Protein 6S4C (pdb70)

Secondary structure (DSSP, 8-state):
--EEEEEEEE-SSTTGGGHHHHHHHHHHHHHTT-SBSTTSEEEEEEEESSSEEEEE-TTS---HHHHHHHHHT------S---HHHHHHHHIIIIISTTSTTPPTTS-EEEEEEE-S---S--HHHHHHHHHTT-EEEEEE-TTS-TTTTT----PPPEEEE-SSSSHHHHHHHHHHHHHHHHH-

Solvent-accessible surface area: 8622 Å² total; per-residue (Å²): 86,50,3,0,0,0,1,0,1,11,4,1,144,80,12,42,144,57,27,98,52,19,57,139,6,0,43,90,0,2,83,27,21,32,114,30,7,80,151,29,2,7,2,0,1,0,7,2,5,99,177,45,39,67,62,9,38,0,72,43,18,60,77,85,47,60,0,50,117,62,5,150,80,15,67,34,93,39,84,82,12,4,25,0,4,59,0,0,69,21,0,31,137,124,8,3,20,110,130,10,68,20,44,40,151,163,23,45,2,0,0,0,0,3,3,19,65,85,18,114,68,89,14,52,58,20,0,103,92,0,29,105,60,57,11,88,9,1,0,0,4,18,60,47,11,59,43,73,50,4,153,182,18,110,49,94,130,22,83,29,35,75,0,94,56,112,30,92,2,18,69,141,6,0,51,77,0,20,86,6,2,85,133,8,56

Organism: Mus musculus (NCBI:txid10090)

Nearest PDB structures (foldseek):
  6s4c-assembly1_A  TM=1.005E+00  e=4.327E-39  Mus musculus
  4cn9-assembly2_B  TM=8.558E-01  e=8.305E-10  Mytilus galloprovincialis
  4cn8-assembly1_A  TM=8.524E-01  e=8.815E-10  Mytilus galloprovincialis
  4cnb-assembly1_A  TM=8.348E-01  e=9.930E-10  Mytilus galloprovincialis
  4cnb-assembly2_B  TM=7.842E-01  e=4.064E-10  Mytilus galloprovincialis

B-factor: mean 28.96, std 12.4, range [7.83, 94.43]

GO terms:
  GO:0005604 basement membrane (C, IDA)
  GO:0005576 extracellular region (C, TAS)
  GO:0042802 identical protein binding (F, IPI)
  GO:0031012 extracellular matrix (C, HDA)
  GO:0005590 collagen type VII trimer (C, TAS)

Foldseek 3Di:
DEEEEEEEEEAALVCPVCLVLVLVLVLLLVVLQPQFDLPGYFYWYWYDFQHIGTQGARVNDSPPVVVSVSSVPPDRHHDHGDAVQVNLQCCDVAHADPPHPSHDPPHAYEYEYEAQAEHDDDNLVSVLVSVVSPHAYEYEYEHHYDQCPQQPNPNDGHHYFYQPDSPVSNVVRSVVVSVVSNVRD

Sequence (185 aa):
GPVDVVFLLHATRDNAHNAEAVRRVLERLVSALGPLGPQAAQVGLLTYSHRPSPLFPLNSSSHDLGIILRKKIRDIPYVDPSGNNLGTAVTTAHRRYLLASNAPGRRQQVPGVMVLLVDEPLRGDILSPIREEAQTSGLKVMALSLVGADPEQLRRLATDPIQNFFAVDNGPGLDRAVSDLAVALCQAA

InterPro domains:
  IPR002035 von Willebrand factor, type A [PF00092] (39-207)
  IPR002035 von Willebrand factor, type A [PF00092] (1055-1220)
  IPR002035 von Willebrand factor, type A [PS50234] (39-212)
  IPR002035 von Willebrand factor, type A [PS50234] (1055-1230)
  IPR002035 von Willebrand factor, type A [SM00327] (37-217)
  IPR002223 Pancreatic trypsin inhibitor Kunitz domain [PF00014] (2879-2931)
  IPR002223 Pancreatic trypsin inhibitor Kunitz domain [PR00759] (2876-2890)
  IPR002223 Pancreatic trypsin inhibitor Kunitz domain [PR00759] (2906-2916)
  IPR002223 Pancreatic trypsin inhibitor Kunitz domain [PR00759] (2916-2931)
  IPR002223 Pancreatic trypsin inhibitor Kunitz domain [PS50279] (2879-2931)
  IPR003961 Fibronectin type III [PF00041] (235-317)
  IPR003961 Fibronectin type III [PF00041] (334-406)
  IPR003961 Fibronectin type III [PF00041] (427-488)
  IPR003961 Fibronectin type III [PF00041] (510-588)
  IPR003961 Fibronectin type III [PF00041] (689-767)
  IPR003961 Fibronectin type III [PF00041] (873-950)
  IPR003961 Fibronectin type III [PF00041] (961-1035)
  IPR003961 Fibronectin type III [PS50853] (235-330)
  IPR003961 Fibronectin type III [PS50853] (331-417)
  IPR003961 Fibronectin type III [PS50853] (418-508)

Structure (mmCIF, N/CA/C/O backbone):
data_6S4C
#
_entry.id   6S4C
#
_cell.length_a   123.034
_cell.length_b   123.034
_cell.length_c   63.749
_cell.angle_alpha   90.00
_cell.angle_beta   90.00
_cell.angle_gamma   120.00
#
_symmetry.space_group_name_H-M   'H 3 2'
#
loop_
_entity.id
_entity.type
_entity.pdbx_description
1 polymer 'Collagen alpha-1(VII) chain'
2 non-polymer 'MAGNESIUM ION'
3 non-polymer '{[-(BIS-CARBOXYMETHYL-AMINO)-ETHYL]-CARBOXYMETHYL-AMINO}-ACETIC ACID'
4 non-polymer 'PHOSPHATE ION'
5 water water
#
loop_
_atom_site.group_PDB
_atom_site.id
_atom_site.type_symbol
_atom_site.label_atom_id
_atom_site.label_alt_id
_atom_site.label_comp_id
_atom_site.label_asym_id
_atom_site.label_entity_id
_atom_site.label_seq_id
_atom_site.pdbx_PDB_ins_code
_atom_site.Cartn_x
_atom_site.Cartn_y
_atom_site.Cartn_z
_atom_site.occupancy
_atom_site.B_iso_or_equiv
_atom_site.auth_seq_id
_atom_site.auth_comp_id
_atom_site.auth_asym_id
_atom_site.auth_atom_id
_atom_site.pdbx_PDB_model_num
ATOM 1 N N . GLY A 1 10 ? -21.461 23.903 27.148 1.00 34.40 1052 GLY A N 1
ATOM 2 C CA . GLY A 1 10 ? -22.295 23.101 26.273 1.00 33.16 1052 GLY A CA 1
ATOM 3 C C . GLY A 1 10 ? -21.497 22.040 25.539 1.00 29.58 1052 GLY A C 1
ATOM 4 O O . GLY A 1 10 ? -20.270 22.010 25.633 1.00 29.59 1052 GLY A O 1
ATOM 7 N N . PRO A 1 11 ? -22.190 21.158 24.803 1.00 27.01 1053 PRO A N 1
ATOM 8 C CA . PRO A 1 11 ? -21.525 20.089 24.048 1.00 25.49 1053 PRO A CA 1
ATOM 9 C C . PRO A 1 11 ? -20.603 20.623 22.957 1.00 23.20 1053 PRO A C 1
ATOM 10 O O . PRO A 1 11 ? -20.846 21.706 22.428 1.00 23.78 1053 PRO A O 1
ATOM 21 N N . VAL A 1 12 ? -19.559 19.869 22.628 1.00 21.48 1054 VAL A N 1
ATOM 22 C CA . VAL A 1 12 ? -18.657 20.247 21.548 1.00 21.14 1054 VAL A CA 1
ATOM 23 C C . VAL A 1 12 ? -17.933 19.021 20.995 1.00 20.50 1054 VAL A C 1
ATOM 24 O O . VAL A 1 12 ? -17.535 18.128 21.748 1.00 19.02 1054 VAL A O 1
ATOM 37 N N . ASP A 1 13 ? -17.793 18.982 19.672 1.00 19.16 1055 ASP A N 1
ATOM 38 C CA . ASP A 1 13 ? -17.030 17.944 18.985 1.00 16.58 1055 ASP A CA 1
ATOM 39 C C . ASP A 1 13 ? -15.697 18.518 18.527 1.00 16.59 1055 ASP A C 1
ATOM 40 O O . ASP A 1 13 ? -15.655 19.376 17.645 1.00 17.53 1055 ASP A O 1
ATOM 49 N N . VAL A 1 14 ? -14.611 18.046 19.129 1.00 15.15 1056 VAL A N 1
ATOM 50 C CA . VAL A 1 14 ? -13.280 18.560 18.829 1.00 15.08 1056 VAL A CA 1
ATOM 51 C C . VAL A 1 14 ? -12.411 17.465 18.226 1.00 15.09 1056 VAL A C 1
ATOM 52 O O . VAL A 1 14 ? -12.367 16.346 18.735 1.00 14.28 1056 VAL A O 1
ATOM 65 N N . VAL A 1 15 ? -11.733 17.795 17.131 1.00 15.28 1057 VAL A N 1
ATOM 66 C CA . VAL A 1 15 ? -10.757 16.896 16.528 1.00 13.44 1057 VAL A CA 1
ATOM 67 C C . VAL A 1 15 ? -9.417 17.609 16.419 1.00 13.13 1057 VAL A C 1
ATOM 68 O O . VAL A 1 15 ? -9.322 18.693 15.836 1.00 12.88 1057 VAL A O 1
ATOM 81 N N . PHE A 1 16 ? -8.389 16.994 16.996 1.00 13.22 1058 PHE A N 1
ATOM 82 C CA . PHE A 1 16 ? -7.036 17.534 16.969 1.00 13.96 1058 PHE A CA 1
ATOM 83 C C . PHE A 1 16 ? -6.247 16.958 15.800 1.00 13.10 1058 PHE A C 1
ATOM 84 O O . PHE A 1 16 ? -6.317 15.756 15.528 1.00 13.45 1058 PHE A O 1
ATOM 101 N N . LEU A 1 17 ? -5.505 17.823 15.113 1.00 13.44 1059 LEU A N 1
ATOM 102 C CA . LEU A 1 17 ? -4.617 17.409 14.030 1.00 14.55 1059 LEU A CA 1
ATOM 103 C C . LEU A 1 17 ? -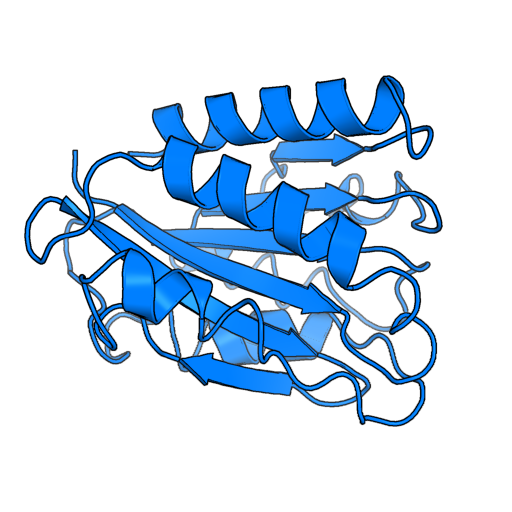3.163 17.647 14.427 1.00 16.08 1059 LEU A C 1
ATOM 104 O O . LEU A 1 17 ? -2.771 18.780 14.704 1.00 17.01 1059 LEU A O 1
ATOM 120 N N . LEU A 1 18 ? -2.376 16.573 14.457 1.00 17.74 1060 LEU A N 1
ATOM 121 C CA . LEU A 1 18 ? -0.982 16.622 14.906 1.00 20.75 1060 LEU A CA 1
ATOM 122 C C . LEU A 1 18 ? 0.011 16.174 13.838 1.00 18.82 1060 LEU A C 1
ATOM 123 O O . LEU A 1 18 ? -0.229 15.208 13.122 1.00 19.04 1060 LEU A O 1
ATOM 139 N N . HIS A 1 19 ? 1.132 16.878 13.748 1.00 18.40 1061 HIS A N 1
ATOM 140 C CA . HIS A 1 19 ? 2.251 16.436 12.920 1.00 18.81 1061 HIS A CA 1
ATOM 141 C C . HIS A 1 19 ? 2.988 15.324 13.659 1.00 18.39 1061 HIS A C 1
ATOM 142 O O . HIS A 1 19 ? 3.474 15.539 14.768 1.00 19.83 1061 HIS A O 1
ATOM 157 N N . ALA A 1 20 ? 3.067 14.142 13.052 1.00 16.99 1062 ALA A N 1
ATOM 158 C CA . ALA A 1 20 ? 3.677 12.985 13.709 1.00 17.90 1062 ALA A CA 1
ATOM 159 C C . ALA A 1 20 ? 4.543 12.166 12.757 1.00 17.15 1062 ALA A C 1
ATOM 160 O O . ALA A 1 20 ? 4.032 11.422 11.921 1.00 17.14 1062 ALA A O 1
ATOM 167 N N . THR A 1 21 ? 5.857 12.305 12.900 1.00 16.85 1063 THR A N 1
ATOM 168 C CA . THR A 1 21 ? 6.810 11.519 12.126 1.00 18.86 1063 THR A CA 1
ATOM 169 C C . THR A 1 21 ? 7.977 11.111 13.013 1.00 18.89 1063 THR A C 1
ATOM 170 O O . THR A 1 21 ? 8.026 11.462 14.190 1.00 18.62 1063 THR A O 1
ATOM 181 N N . ARG A 1 22 ? 8.917 10.366 12.445 1.00 18.76 1064 ARG A N 1
ATOM 182 C CA . ARG A 1 22 ? 10.129 10.002 13.165 1.00 20.02 1064 ARG A CA 1
ATOM 183 C C . ARG A 1 22 ? 10.984 11.243 13.423 1.00 20.36 1064 ARG A C 1
ATOM 184 O O . ARG A 1 22 ? 11.730 11.299 14.397 1.00 20.68 1064 ARG A O 1
ATOM 205 N N . ASP A 1 23 ? 10.856 12.242 12.557 1.00 20.77 1065 ASP A N 1
ATOM 206 C CA . ASP A 1 23 ? 11.637 13.472 12.679 1.00 22.91 1065 ASP A CA 1
ATOM 207 C C . ASP A 1 23 ? 11.301 14.280 13.934 1.00 20.01 1065 ASP A C 1
ATOM 208 O O . ASP A 1 23 ? 12.188 14.894 14.525 1.00 21.71 1065 ASP A O 1
ATOM 217 N N . ASN A 1 24 ? 10.031 14.291 14.333 1.00 17.39 1066 ASN A N 1
ATOM 218 C CA . ASN A 1 24 ? 9.606 15.084 15.488 1.00 17.70 1066 ASN A CA 1
ATOM 219 C C . ASN A 1 24 ? 9.184 14.207 16.665 1.00 16.86 1066 ASN A C 1
ATOM 220 O O . ASN A 1 24 ? 8.498 14.664 17.579 1.00 17.50 1066 ASN A O 1
ATOM 231 N N . ALA A 1 25 ? 9.615 12.951 16.641 1.00 16.69 1067 ALA A N 1
ATOM 232 C CA . ALA A 1 25 ? 9.329 12.012 17.721 1.00 15.39 1067 ALA A CA 1
ATOM 233 C C . ALA A 1 25 ? 9.917 12.497 19.044 1.00 17.44 1067 ALA A C 1
ATOM 234 O O . ALA A 1 25 ? 9.396 12.184 20.112 1.00 16.87 1067 ALA A O 1
ATOM 241 N N . HIS A 1 26 ? 11.000 13.263 18.966 1.00 19.41 1068 HIS A N 1
ATOM 242 C CA . HIS A 1 26 ? 11.675 13.756 20.162 1.00 23.59 1068 HIS A CA 1
ATOM 243 C C . HIS A 1 26 ? 10.826 14.774 20.928 1.00 25.29 1068 HIS A C 1
ATOM 244 O O . HIS A 1 26 ? 11.114 15.079 22.085 1.00 27.07 1068 HIS A O 1
ATOM 258 N N . ASN A 1 27 ? 9.784 15.290 20.282 1.00 25.40 1069 ASN A N 1
ATOM 259 C CA . ASN A 1 27 ? 8.894 16.270 20.904 1.00 26.55 1069 ASN A CA 1
ATOM 260 C C . ASN A 1 27 ? 7.541 15.681 21.304 1.00 21.23 1069 ASN A C 1
ATOM 261 O O . ASN A 1 27 ? 6.645 16.410 21.723 1.00 19.30 1069 ASN A O 1
ATOM 272 N N . ALA A 1 28 ? 7.400 14.364 21.184 1.00 19.17 1070 ALA A N 1
ATOM 273 C CA . ALA A 1 28 ? 6.128 13.696 21.451 1.00 17.68 1070 ALA A CA 1
ATOM 274 C C . ALA A 1 28 ? 5.643 13.904 22.887 1.00 18.21 1070 ALA A C 1
ATOM 275 O O . ALA A 1 28 ? 4.448 14.085 23.121 1.00 16.12 1070 ALA A O 1
ATOM 282 N N . GLU A 1 29 ? 6.566 13.875 23.843 1.00 18.72 1071 GLU A N 1
ATOM 283 C CA . GLU A 1 29 ? 6.199 13.994 25.253 1.00 20.40 1071 GLU A CA 1
ATOM 284 C C . GLU A 1 29 ? 5.723 15.402 25.577 1.00 20.06 1071 GLU A C 1
ATOM 285 O O . GLU A 1 29 ? 4.751 15.582 26.309 1.00 19.95 1071 GLU A O 1
ATOM 297 N N . ALA A 1 30 ? 6.415 16.398 25.035 1.00 19.53 1072 ALA A N 1
ATOM 298 C CA . ALA A 1 30 ? 6.014 17.785 25.224 1.00 18.68 1072 ALA A CA 1
ATOM 299 C C . ALA A 1 30 ? 4.635 18.011 24.618 1.00 19.11 1072 ALA A C 1
ATOM 300 O O . ALA A 1 30 ? 3.786 18.670 25.217 1.00 21.06 1072 ALA A O 1
ATOM 307 N N . VAL A 1 31 ? 4.411 17.446 23.436 1.00 18.26 1073 VAL A N 1
ATOM 308 C CA . VAL A 1 31 ? 3.128 17.582 22.755 1.00 17.86 1073 VAL A CA 1
ATOM 309 C C . VAL A 1 31 ? 2.025 16.844 23.516 1.00 16.61 1073 VAL A C 1
ATOM 310 O O . VAL A 1 31 ? 0.875 17.282 23.528 1.00 15.86 1073 VAL A O 1
ATOM 323 N N . ARG A 1 32 ? 2.369 15.726 24.148 1.00 14.64 1074 ARG A N 1
ATOM 324 C CA . ARG A 1 32 ? 1.388 14.979 24.926 1.00 14.19 1074 ARG A CA 1
ATOM 325 C C . ARG A 1 32 ? 0.871 15.838 26.076 1.00 13.24 1074 ARG A C 1
ATOM 326 O O . ARG A 1 32 ? -0.331 15.891 26.325 1.00 12.62 1074 ARG A O 1
ATOM 347 N N . ARG A 1 33 ? 1.782 16.518 26.766 1.00 11.86 1075 ARG A N 1
ATOM 348 C CA . ARG A 1 33 ? 1.404 17.373 27.884 1.00 14.41 1075 ARG A CA 1
ATOM 349 C C . ARG A 1 33 ? 0.552 18.545 27.400 1.00 14.88 1075 ARG A C 1
ATOM 350 O O . ARG A 1 33 ? -0.349 18.996 28.107 1.00 13.98 1075 ARG A O 1
ATOM 371 N N . VAL A 1 34 ? 0.836 19.032 26.196 1.00 16.48 1076 VAL A N 1
ATOM 372 C CA . VAL A 1 34 ? 0.025 20.086 25.596 1.00 16.91 1076 VAL A CA 1
ATOM 373 C C . VAL A 1 34 ? -1.401 19.586 25.384 1.00 17.56 1076 VAL A C 1
ATOM 374 O O . VAL A 1 34 ? -2.358 20.236 25.801 1.00 17.86 1076 VAL A O 1
ATOM 387 N N . LEU A 1 35 ? -1.539 18.431 24.739 1.00 17.19 1077 LEU A N 1
ATOM 388 C CA . LEU A 1 35 ? -2.857 17.881 24.442 1.00 18.09 1077 LEU A CA 1
ATOM 389 C C . LEU A 1 35 ? -3.670 17.619 25.705 1.00 16.41 1077 LEU A C 1
ATOM 390 O O . LEU A 1 35 ? -4.880 17.824 25.714 1.00 15.31 1077 LEU A O 1
ATOM 406 N N . GLU A 1 36 ? -3.009 17.164 26.765 1.00 17.23 1078 GLU A N 1
ATOM 407 C CA . GLU A 1 36 ? -3.697 16.892 28.024 1.00 16.84 1078 GLU A CA 1
ATOM 408 C C . GLU A 1 36 ? -4.393 18.145 28.549 1.00 17.02 1078 GLU A C 1
ATOM 409 O O . GLU A 1 36 ? -5.537 18.093 29.006 1.00 17.27 1078 GLU A O 1
ATOM 421 N N . ARG A 1 37 ? -3.695 19.271 28.476 1.00 16.67 1079 ARG A N 1
ATOM 422 C CA . ARG A 1 37 ? -4.256 20.544 28.902 1.00 15.69 1079 ARG A CA 1
ATOM 423 C C . ARG A 1 37 ? -5.430 20.944 28.011 1.00 13.82 1079 ARG A C 1
ATOM 424 O O . ARG A 1 37 ? -6.443 21.445 28.498 1.00 13.16 1079 ARG A O 1
ATOM 445 N N . LEU A 1 38 ? -5.298 20.710 26.709 1.00 14.75 1080 LEU A N 1
ATOM 446 C CA . LEU A 1 38 ? -6.346 21.081 25.763 1.00 15.08 1080 LEU A CA 1
ATOM 447 C C . LEU A 1 38 ? -7.581 20.200 25.927 1.00 16.82 1080 LEU A C 1
ATOM 448 O O . LEU A 1 38 ? -8.706 20.667 25.759 1.00 18.09 1080 LEU A O 1
ATOM 464 N N . VAL A 1 39 ? -7.374 18.929 26.258 1.00 16.03 1081 VAL A N 1
ATOM 465 C CA . VAL A 1 39 ? -8.489 18.020 26.504 1.00 16.45 1081 VAL A CA 1
ATOM 466 C C . VAL A 1 39 ? -9.195 18.393 27.806 1.00 17.23 1081 VAL A C 1
ATOM 467 O O . VAL A 1 39 ? -10.424 18.376 27.879 1.00 19.09 1081 VAL A O 1
ATOM 480 N N . SER A 1 40 ? -8.415 18.729 28.829 1.00 17.06 1082 SER A N 1
ATOM 481 C CA . SER A 1 40 ? -8.971 19.221 30.087 1.00 18.48 1082 SER A CA 1
ATOM 482 C C . SER A 1 40 ? -9.836 20.458 29.865 1.00 18.89 1082 SER A C 1
ATOM 483 O O . SER A 1 40 ? -10.884 20.612 30.487 1.00 17.57 1082 SER A O 1
ATOM 491 N N . ALA A 1 41 ? -9.390 21.331 28.967 1.00 19.79 1083 ALA A N 1
ATOM 492 C CA . ALA A 1 41 ? -10.075 22.595 28.713 1.00 20.58 1083 ALA A CA 1
ATOM 493 C C . ALA A 1 41 ? -11.499 22.394 28.192 1.00 20.27 1083 ALA A C 1
ATOM 494 O O . ALA A 1 41 ? -12.320 23.309 28.253 1.00 20.42 1083 ALA A O 1
ATOM 501 N N . LEU A 1 42 ? -11.789 21.198 27.689 1.00 19.88 1084 LEU A N 1
ATOM 502 C CA . LEU A 1 42 ? -13.096 20.909 27.105 1.00 19.34 1084 LEU A CA 1
ATOM 503 C C . LEU A 1 42 ? -14.131 20.517 28.155 1.00 19.01 1084 LEU A C 1
ATOM 504 O O . LEU A 1 42 ? -15.327 20.472 27.869 1.00 18.40 1084 LEU A O 1
ATOM 520 N N . GLY A 1 43 ? -13.674 20.234 29.369 1.00 18.48 1085 GLY A N 1
ATOM 521 C CA . GLY A 1 43 ? -14.568 19.802 30.426 1.00 19.89 1085 GLY A CA 1
ATOM 522 C C . GLY A 1 43 ? -14.931 18.338 30.271 1.00 21.08 1085 GLY A C 1
ATOM 523 O O . GLY A 1 43 ? -14.334 17.637 29.454 1.00 22.03 1085 GLY A O 1
ATOM 527 N N . PRO A 1 44 ? -15.916 17.867 31.052 1.00 20.90 1086 PRO A N 1
ATOM 528 C CA . PRO A 1 44 ? -16.307 16.450 31.075 1.00 20.55 1086 PRO A CA 1
ATOM 529 C C . PRO A 1 44 ? -16.579 15.865 29.690 1.00 19.44 1086 PRO A C 1
ATOM 530 O O . PRO A 1 44 ? -17.271 16.491 28.887 1.00 16.11 1086 PRO A O 1
ATOM 541 N N . LEU A 1 45 ? -16.026 14.686 29.419 1.00 18.67 1087 LEU A N 1
ATOM 542 C CA . LEU A 1 45 ? -16.324 13.960 28.190 1.00 18.69 1087 LEU A CA 1
ATOM 543 C C . LEU A 1 45 ? -17.617 13.167 28.349 1.00 19.63 1087 LEU A C 1
ATOM 544 O O . LEU A 1 45 ? -17.879 12.601 29.410 1.00 18.86 1087 LEU A O 1
ATOM 560 N N . GLY A 1 46 ? -18.420 13.121 27.292 1.00 21.41 1088 GLY A N 1
ATOM 561 C CA . GLY A 1 46 ? -19.669 12.383 27.327 1.00 23.51 1088 GLY A CA 1
ATOM 562 C C . GLY A 1 46 ? -20.510 12.609 26.087 1.00 24.64 1088 GLY A C 1
ATOM 563 O O . GLY A 1 46 ? -20.269 13.553 25.333 1.00 23.95 1088 GLY A O 1
ATOM 567 N N . PRO A 1 47 ? -21.515 11.747 25.873 1.00 25.69 1089 PRO A N 1
ATOM 568 C CA . PRO A 1 47 ? -22.370 11.825 24.684 1.00 27.31 1089 PRO A CA 1
ATOM 569 C C . PRO A 1 47 ? -23.227 13.085 24.666 1.00 28.22 1089 PRO A C 1
ATOM 570 O O . PRO A 1 47 ? -23.739 13.462 23.609 1.00 27.26 1089 PRO A O 1
ATOM 581 N N . GLN A 1 48 ? -23.378 13.718 25.826 1.00 28.62 1090 GLN A N 1
ATOM 582 C CA . GLN A 1 48 ? -24.108 14.974 25.934 1.00 30.81 1090 GLN A CA 1
ATOM 583 C C . GLN A 1 48 ? -23.178 16.102 26.368 1.00 29.38 1090 GLN A C 1
ATOM 584 O O . GLN A 1 48 ? -23.634 17.187 26.732 1.00 29.27 1090 GLN A O 1
ATOM 598 N N . ALA A 1 49 ? -21.876 15.837 26.326 1.00 27.26 1091 ALA A N 1
ATOM 599 C CA . ALA A 1 49 ? -20.876 16.810 26.745 1.00 24.06 1091 ALA A CA 1
ATOM 600 C C . ALA A 1 49 ? -19.801 16.951 25.666 1.00 21.55 1091 ALA A C 1
ATOM 601 O O . ALA A 1 49 ? -20.126 17.097 24.489 1.00 20.92 1091 ALA A O 1
ATOM 608 N N . ALA A 1 50 ? -18.529 16.907 26.055 1.00 19.31 1092 ALA A N 1
ATOM 609 C CA . ALA A 1 50 ? -17.439 17.064 25.097 1.00 17.10 1092 ALA A CA 1
ATOM 610 C C . ALA A 1 50 ? -17.058 15.727 24.468 1.00 17.49 1092 ALA A C 1
ATOM 611 O O . ALA A 1 50 ? -17.149 14.679 25.108 1.00 16.58 1092 ALA A O 1
ATOM 618 N N . GLN A 1 51 ? -16.644 15.776 23.206 1.00 15.97 1093 GLN A N 1
ATOM 619 C CA . GLN A 1 51 ? -16.117 14.607 22.513 1.00 17.45 1093 GLN A CA 1
ATOM 620 C C . GLN A 1 51 ? -14.799 14.969 21.839 1.00 18.90 1093 GLN A C 1
ATOM 621 O O . GLN A 1 51 ? -14.618 16.099 21.380 1.00 16.94 1093 GLN A O 1
ATOM 635 N N . VAL A 1 52 ? -13.885 14.004 21.786 1.00 19.52 1094 VAL A N 1
ATOM 636 C CA . VAL A 1 52 ? -12.562 14.228 21.219 1.00 19.27 1094 VAL A CA 1
ATOM 637 C C . VAL A 1 52 ? -12.234 13.179 20.167 1.00 18.52 1094 VAL A C 1
ATOM 638 O O . VAL A 1 52 ? -12.444 11.981 20.370 1.00 16.99 1094 VAL A O 1
ATOM 651 N N . GLY A 1 53 ? -11.726 13.661 19.037 1.00 19.24 1095 GLY A N 1
ATOM 652 C CA . GLY A 1 53 ? -11.192 12.817 17.988 1.00 19.11 1095 GLY A CA 1
ATOM 653 C C . GLY A 1 53 ? -9.768 13.245 17.691 1.00 19.65 1095 GLY A C 1
ATOM 654 O O . GLY A 1 53 ? -9.333 14.315 18.128 1.00 18.55 1095 GLY A O 1
ATOM 658 N N . LEU A 1 54 ? -9.039 12.418 16.950 1.00 19.20 1096 LEU A N 1
ATOM 659 C CA . LEU A 1 54 ? -7.627 12.678 16.692 1.00 20.25 1096 LEU A CA 1
ATOM 660 C C . LEU A 1 54 ? -7.164 12.121 15.351 1.00 20.02 1096 LEU A C 1
ATOM 661 O O . LEU A 1 54 ? -7.488 10.992 14.981 1.00 19.08 1096 LEU A O 1
ATOM 677 N N . LEU A 1 55 ? -6.388 12.936 14.645 1.00 18.38 1097 LEU A N 1
ATOM 678 C CA . LEU A 1 55 ? -5.747 12.544 13.401 1.00 17.31 1097 LEU A CA 1
ATOM 679 C C . LEU A 1 55 ? -4.323 13.071 13.414 1.00 17.01 1097 LEU A C 1
ATOM 680 O O . LEU A 1 55 ? -4.077 14.186 13.872 1.00 15.56 1097 LEU A O 1
ATOM 696 N N . THR A 1 56 ? -3.385 12.267 12.928 1.00 16.66 1098 THR A N 1
ATOM 697 C CA . THR A 1 56 ? -2.013 12.726 12.766 1.00 17.73 1098 THR A CA 1
ATOM 698 C C . THR A 1 56 ? -1.657 12.737 11.288 1.00 17.36 1098 THR A C 1
ATOM 699 O O . THR A 1 56 ? -2.336 12.106 10.475 1.00 16.55 1098 THR A O 1
ATOM 710 N N . TYR A 1 57 ? -0.594 13.452 10.939 1.00 15.58 1099 TYR A N 1
ATOM 711 C CA . TYR A 1 57 ? -0.194 13.553 9.543 1.00 16.91 1099 TYR A CA 1
ATOM 712 C C . TYR A 1 57 ? 1.312 13.574 9.365 1.00 16.48 1099 TYR A C 1
ATOM 713 O O . TYR A 1 57 ? 2.047 14.158 10.161 1.00 15.52 1099 TYR A O 1
ATOM 731 N N . SER A 1 58 ? 1.748 12.888 8.315 1.00 18.45 1100 SER A N 1
ATOM 732 C CA . SER A 1 58 ? 3.109 12.969 7.810 1.00 20.27 1100 SER A CA 1
ATOM 733 C C . SER A 1 58 ? 3.017 13.557 6.402 1.00 23.66 1100 SER A C 1
ATOM 734 O O . SER A 1 58 ? 2.544 14.683 6.235 1.00 24.89 1100 SER A O 1
ATOM 742 N N . HIS A 1 59 ? 3.450 12.807 5.392 1.00 24.09 1101 HIS A N 1
ATOM 743 C CA . HIS A 1 59 ? 3.068 13.130 4.024 1.00 26.35 1101 HIS A CA 1
ATOM 744 C C . HIS A 1 59 ? 1.623 12.689 3.820 1.00 25.80 1101 HIS A C 1
ATOM 745 O O . HIS A 1 59 ? 0.902 13.252 2.997 1.00 26.15 1101 HIS A O 1
ATOM 759 N N . ARG A 1 60 ? 1.218 11.675 4.583 1.00 24.79 1102 ARG A N 1
ATOM 760 C CA . ARG A 1 60 ? -0.126 11.114 4.509 1.00 27.75 1102 ARG A CA 1
ATOM 761 C C . ARG A 1 60 ? -0.878 11.304 5.827 1.00 23.94 1102 ARG A C 1
ATOM 762 O O . ARG A 1 6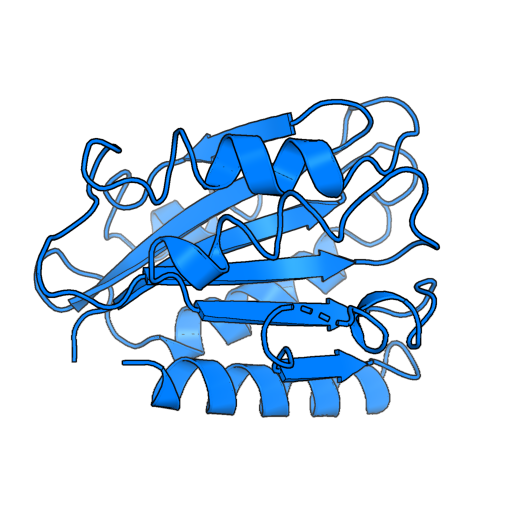0 ? -0.256 11.427 6.883 1.00 21.26 1102 ARG A O 1
ATOM 783 N N . PRO A 1 61 ? -2.221 11.331 5.768 1.00 23.21 1103 PRO A N 1
ATOM 784 C CA . PRO A 1 61 ? -3.052 11.476 6.968 1.00 23.02 1103 PRO A CA 1
ATOM 785 C C . PRO A 1 61 ? -3.339 10.144 7.658 1.00 23.50 1103 PRO A C 1
ATOM 786 O O . PRO A 1 61 ? -3.536 9.135 6.979 1.00 24.36 1103 PRO A O 1
ATOM 797 N N . SER A 1 62 ? -3.363 10.151 8.989 1.00 21.29 1104 SER A N 1
ATOM 798 C CA . SER A 1 62 ? -3.665 8.955 9.770 1.00 21.91 1104 SER A CA 1
ATOM 799 C C . SER A 1 62 ? -4.720 9.239 10.837 1.00 21.16 1104 SER A C 1
ATOM 800 O O . SER A 1 62 ? -4.386 9.678 11.936 1.00 20.08 1104 SER A O 1
ATOM 808 N N . PRO A 1 63 ? -6.000 8.997 10.515 1.00 20.77 1105 PRO A N 1
ATOM 809 C CA . PRO A 1 63 ? -7.034 9.107 11.549 1.00 21.01 1105 PRO A CA 1
ATOM 810 C C . PRO A 1 63 ? -6.812 8.052 12.627 1.00 19.38 1105 PRO A C 1
ATOM 811 O O . PRO A 1 63 ? -6.692 6.877 12.285 1.00 20.73 1105 PRO A O 1
ATOM 822 N N . LEU A 1 64 ? -6.747 8.456 13.892 1.00 18.18 1106 LEU A N 1
ATOM 823 C CA . LEU A 1 64 ? -6.420 7.521 14.968 1.00 18.53 1106 LEU A CA 1
ATOM 824 C C . LEU A 1 64 ? -7.653 7.098 15.765 1.00 18.96 1106 LEU A C 1
ATOM 825 O O . LEU A 1 64 ? -7.797 5.921 16.089 1.00 20.10 1106 LEU A O 1
ATOM 841 N N . PHE A 1 65 ? -8.539 8.035 16.086 1.00 16.54 1107 PHE A N 1
ATOM 842 C CA . PHE A 1 65 ? -9.821 7.653 16.674 1.00 16.62 1107 PHE A CA 1
ATOM 843 C C . PHE A 1 65 ? -10.891 8.731 16.495 1.00 15.03 1107 PHE A C 1
ATOM 844 O O . PHE A 1 65 ? -10.591 9.924 16.527 1.00 14.10 1107 PHE A O 1
ATOM 861 N N . PRO A 1 66 ? -12.151 8.305 16.293 1.00 15.19 1108 PRO A N 1
ATOM 862 C CA . PRO A 1 66 ? -13.257 9.244 16.085 1.00 14.53 1108 PRO A CA 1
ATOM 863 C C . PRO A 1 66 ? -13.802 9.859 17.374 1.00 14.98 1108 PRO A C 1
ATOM 864 O O . PRO A 1 66 ? -13.392 9.483 18.473 1.00 15.51 1108 PRO A O 1
ATOM 875 N N . LEU A 1 67 ? -14.735 10.793 17.215 1.00 14.59 1109 LEU A N 1
ATOM 876 C CA . LEU A 1 67 ? -15.317 11.539 18.327 1.00 16.28 1109 LEU A CA 1
ATOM 877 C C . LEU A 1 67 ? -15.976 10.662 19.392 1.00 17.53 1109 LEU A C 1
ATOM 878 O O . LEU A 1 67 ? -15.999 11.029 20.566 1.00 18.56 1109 LEU A O 1
ATOM 894 N N . ASN A 1 68 ? -16.519 9.517 18.985 1.00 18.37 1110 ASN A N 1
ATOM 895 C CA . ASN A 1 68 ? -17.236 8.640 19.908 1.00 18.31 1110 ASN A CA 1
ATOM 896 C C . ASN A 1 68 ? -16.487 7.338 20.193 1.00 18.72 1110 ASN A C 1
ATOM 897 O O . ASN A 1 68 ? -17.091 6.341 20.587 1.00 19.32 1110 ASN A O 1
ATOM 908 N N . SER A 1 69 ? -15.171 7.352 20.005 1.00 18.53 1111 SER A N 1
ATOM 909 C CA A SER A 1 69 ? -14.353 6.178 20.286 0.58 19.09 1111 SER A CA 1
ATOM 910 C CA B SER A 1 69 ? -14.342 6.187 20.291 0.42 19.14 1111 SER A CA 1
ATOM 911 C C . SER A 1 69 ? -14.438 5.824 21.768 1.00 17.73 1111 SER A C 1
ATOM 912 O O . SER A 1 69 ? -14.509 4.650 22.132 1.00 17.78 1111 SER A O 1
ATOM 927 N N . SER A 1 70 ? -14.438 6.848 22.615 1.00 16.83 1112 SER A N 1
ATOM 928 C CA . SER A 1 70 ? -14.548 6.666 24.057 1.00 16.98 1112 SER A CA 1
ATOM 929 C C . SER A 1 70 ? -14.868 7.988 24.740 1.00 16.07 1112 SER A C 1
ATOM 930 O O . SER A 1 70 ? -14.529 9.059 24.235 1.00 15.78 1112 SER A O 1
ATOM 938 N N . HIS A 1 71 ? -15.538 7.899 25.884 1.00 14.29 1113 HIS A N 1
ATOM 939 C CA . HIS A 1 71 ? -15.764 9.051 26.748 1.00 17.01 1113 HIS A CA 1
ATOM 940 C C . HIS A 1 71 ? -15.021 8.849 28.058 1.00 15.48 1113 HIS A C 1
ATOM 941 O O . HIS A 1 71 ? -15.197 9.607 29.014 1.00 15.68 1113 HIS A O 1
ATOM 955 N N . ASP A 1 72 ? -14.194 7.809 28.087 1.00 14.32 1114 ASP A N 1
ATOM 956 C CA . ASP A 1 72 ? -13.372 7.490 29.241 1.00 13.49 1114 ASP A CA 1
ATOM 957 C C . ASP A 1 72 ? -12.050 8.229 29.112 1.00 13.98 1114 ASP A C 1
ATOM 958 O O . ASP A 1 72 ? -11.216 7.885 28.275 1.00 15.10 1114 ASP A O 1
ATOM 967 N N . LEU A 1 73 ? -11.869 9.246 29.944 1.00 14.83 1115 LEU A N 1
ATOM 968 C CA . LEU A 1 73 ? -10.708 10.119 29.853 1.00 18.47 1115 LEU A CA 1
ATOM 969 C C . LEU A 1 73 ? -9.400 9.344 29.977 1.00 19.70 1115 LEU A C 1
ATOM 970 O O . LEU A 1 73 ? -8.417 9.675 29.322 1.00 21.70 1115 LEU A O 1
ATOM 986 N N . GLY A 1 74 ? -9.393 8.308 30.807 1.00 19.14 1116 GLY A N 1
ATOM 987 C CA . GLY A 1 74 ? -8.205 7.493 30.987 1.00 19.07 1116 GLY A CA 1
ATOM 988 C C . GLY A 1 74 ? -7.798 6.777 29.711 1.00 18.65 1116 GLY A C 1
ATOM 989 O O . GLY A 1 74 ? -6.612 6.660 29.395 1.00 18.04 1116 GLY A O 1
ATOM 993 N N . ILE A 1 75 ? -8.787 6.300 28.966 1.00 16.95 1117 ILE A N 1
ATOM 994 C CA . ILE A 1 75 ? -8.517 5.572 27.733 1.00 14.92 1117 ILE A CA 1
ATOM 995 C C . ILE A 1 75 ? -8.062 6.540 26.650 1.00 15.19 1117 ILE A C 1
ATOM 996 O O . ILE A 1 75 ? -7.134 6.247 25.905 1.00 13.87 1117 ILE A O 1
ATOM 1012 N N . ILE A 1 76 ? -8.718 7.693 26.574 1.00 16.22 1118 ILE A N 1
ATOM 1013 C CA . ILE A 1 76 ? -8.378 8.712 25.589 1.00 16.49 1118 ILE A CA 1
ATOM 1014 C C . ILE A 1 76 ? -6.932 9.174 25.754 1.00 16.64 1118 ILE A C 1
ATOM 1015 O O . ILE A 1 76 ? -6.220 9.360 24.768 1.00 14.97 1118 ILE A O 1
ATOM 1031 N N . LEU A 1 77 ? -6.500 9.361 26.997 1.00 16.50 1119 LEU A N 1
ATOM 1032 C CA . LEU A 1 77 ? -5.141 9.814 27.255 1.00 17.35 1119 LEU A CA 1
ATOM 1033 C C . LEU A 1 77 ? -4.119 8.733 26.932 1.00 18.11 1119 LEU A C 1
ATOM 1034 O O . LEU A 1 77 ? -2.980 9.041 26.586 1.00 18.90 1119 LEU A O 1
ATOM 1050 N N . ARG A 1 78 ? -4.515 7.468 27.045 1.00 16.92 1120 ARG A N 1
ATOM 1051 C CA . ARG A 1 78 ? -3.612 6.385 26.687 1.00 17.38 1120 ARG A CA 1
ATOM 1052 C C . ARG A 1 78 ? -3.456 6.339 25.170 1.00 16.35 1120 ARG A C 1
ATOM 1053 O O . ARG A 1 78 ? -2.365 6.082 24.660 1.00 15.94 1120 ARG A O 1
ATOM 1074 N N . LYS A 1 79 ? -4.547 6.590 24.452 1.00 16.26 1121 LYS A N 1
ATOM 1075 C CA A LYS A 1 79 ? -4.506 6.648 22.995 0.32 17.60 1121 LYS A CA 1
ATOM 1076 C CA B LYS A 1 79 ? -4.496 6.637 22.996 0.68 17.44 1121 LYS A CA 1
ATOM 1077 C C . LYS A 1 79 ? -3.560 7.753 22.541 1.00 17.55 1121 LYS A C 1
ATOM 1078 O O . LYS A 1 79 ? -2.790 7.581 21.598 1.00 18.03 1121 LYS A O 1
ATOM 1115 N N . ILE A 1 80 ? -3.628 8.894 23.221 1.00 16.96 1122 ILE A N 1
ATOM 1116 C CA . ILE A 1 80 ? -2.754 10.019 22.914 1.00 16.78 1122 ILE A CA 1
ATOM 1117 C C . ILE A 1 80 ? -1.308 9.646 23.225 1.00 19.23 1122 ILE A C 1
ATOM 1118 O O . ILE A 1 80 ? -0.395 9.987 22.476 1.00 19.10 1122 ILE A O 1
ATOM 1134 N N . ARG A 1 81 ? -1.114 8.942 24.334 1.00 20.52 1123 ARG A N 1
ATOM 1135 C CA . ARG A 1 81 ? 0.207 8.484 24.743 1.00 20.23 1123 ARG A CA 1
ATOM 1136 C C . ARG A 1 81 ? 0.821 7.552 23.701 1.00 18.63 1123 ARG A C 1
ATOM 1137 O O . ARG A 1 81 ? 2.030 7.580 23.471 1.00 16.55 1123 ARG A O 1
ATOM 1158 N N . ASP A 1 82 ? -0.020 6.738 23.071 1.00 19.06 1124 ASP A N 1
ATOM 1159 C CA . ASP A 1 82 ? 0.450 5.703 22.154 1.00 21.11 1124 ASP A CA 1
ATOM 1160 C C . ASP A 1 82 ? 0.411 6.137 20.687 1.00 21.92 1124 ASP A C 1
ATOM 1161 O O . ASP A 1 82 ? 0.483 5.295 19.791 1.00 21.50 1124 ASP A O 1
ATOM 1170 N N . ILE A 1 83 ? 0.299 7.441 20.446 1.00 20.85 1125 ILE A N 1
ATOM 1171 C CA . ILE A 1 83 ? 0.355 7.978 19.086 1.00 21.17 1125 ILE A CA 1
ATOM 1172 C C . ILE A 1 83 ? 1.610 7.481 18.375 1.00 21.85 1125 ILE A C 1
ATOM 1173 O O . ILE A 1 83 ? 2.716 7.686 18.871 1.00 22.26 1125 ILE A O 1
ATOM 1189 N N . PRO A 1 84 ? 1.447 6.811 17.221 1.00 23.53 1126 PRO A N 1
ATOM 1190 C CA . PRO A 1 84 ? 2.640 6.393 16.478 1.00 24.27 1126 PRO A CA 1
ATOM 1191 C C . PRO A 1 84 ? 3.405 7.560 15.858 1.00 23.78 1126 PRO A C 1
ATOM 1192 O O . PRO A 1 84 ? 2.826 8.355 15.115 1.00 24.88 1126 PRO A O 1
ATOM 1203 N N . TYR A 1 85 ? 4.691 7.655 16.181 1.00 22.39 1127 TYR A N 1
ATOM 1204 C CA . TYR A 1 85 ? 5.611 8.562 15.503 1.00 22.38 1127 TYR A CA 1
ATOM 1205 C C . TYR A 1 85 ? 6.580 7.732 14.662 1.00 23.70 1127 TYR A C 1
ATOM 1206 O O . TYR A 1 85 ? 7.776 7.676 14.953 1.00 24.77 1127 TYR A O 1
ATOM 1224 N N . VAL A 1 86 ? 6.056 7.088 13.621 1.00 25.08 1128 VAL A N 1
ATOM 1225 C CA . VAL A 1 86 ? 6.815 6.099 12.857 1.00 26.53 1128 VAL A CA 1
ATOM 1226 C C . VAL A 1 86 ? 6.993 6.471 11.387 1.00 26.77 1128 VAL A C 1
ATOM 1227 O O . VAL A 1 86 ? 7.827 5.888 10.697 1.00 27.55 1128 VAL A O 1
ATOM 1240 N N . ASP A 1 87 ? 6.212 7.434 10.907 1.00 25.75 1129 ASP A N 1
ATOM 1241 C CA . ASP A 1 87 ? 6.196 7.759 9.483 1.00 27.71 1129 ASP A CA 1
ATOM 1242 C C . ASP A 1 87 ? 7.470 8.454 9.013 1.00 25.93 1129 ASP A C 1
ATOM 1243 O O . ASP A 1 87 ? 8.163 9.090 9.808 1.00 23.90 1129 ASP A O 1
ATOM 1252 N N . PRO A 1 88 ? 7.778 8.344 7.708 1.00 26.69 1130 PRO A N 1
ATOM 1253 C CA . PRO A 1 88 ? 8.905 9.100 7.153 1.00 28.07 1130 PRO A CA 1
ATOM 1254 C C . PRO A 1 88 ? 8.624 10.599 7.165 1.00 29.66 1130 PRO A C 1
ATOM 1255 O O . PRO A 1 88 ? 7.510 11.005 7.496 1.00 28.72 1130 PRO A O 1
ATOM 1266 N N . SER A 1 89 ? 9.616 11.404 6.798 1.00 30.85 1131 SER A N 1
ATOM 1267 C CA . SER A 1 89 ? 9.461 12.853 6.780 1.00 31.54 1131 SER A CA 1
ATOM 1268 C C . SER A 1 89 ? 8.301 13.275 5.882 1.00 27.57 1131 SER A C 1
ATOM 1269 O O . SER A 1 89 ? 8.030 12.642 4.861 1.00 24.99 1131 SER A O 1
ATOM 1277 N N . GLY A 1 90 ? 7.622 14.348 6.273 1.00 25.56 1132 GLY A N 1
ATOM 1278 C CA . GLY A 1 90 ? 6.483 14.854 5.529 1.00 23.62 1132 GLY A CA 1
ATOM 1279 C C . GLY A 1 90 ? 5.640 15.756 6.407 1.00 22.60 1132 GLY A C 1
ATOM 1280 O O . GLY A 1 90 ? 5.466 15.482 7.594 1.00 23.19 1132 GLY A O 1
ATOM 1284 N N . ASN A 1 91 ? 5.114 16.828 5.823 1.00 20.67 1133 ASN A N 1
ATOM 1285 C CA . ASN A 1 91 ? 4.375 17.833 6.579 1.00 20.64 1133 ASN A CA 1
ATOM 1286 C C . ASN A 1 91 ? 3.156 18.325 5.804 1.00 21.78 1133 ASN A C 1
ATOM 1287 O O . ASN A 1 91 ? 2.957 19.527 5.636 1.00 25.19 1133 ASN A O 1
ATOM 1298 N N . ASN A 1 92 ? 2.341 17.385 5.339 1.00 19.19 1134 ASN A N 1
ATOM 1299 C CA . ASN A 1 92 ? 1.198 17.711 4.494 1.00 18.68 1134 ASN A CA 1
ATOM 1300 C C . ASN A 1 92 ? -0.047 18.026 5.319 1.00 18.94 1134 ASN A C 1
ATOM 1301 O O . ASN A 1 92 ? -0.919 17.179 5.504 1.00 19.45 1134 ASN A O 1
ATOM 1312 N N . LEU A 1 93 ? -0.129 19.258 5.806 1.00 19.08 1135 LEU A N 1
ATOM 1313 C CA . LEU A 1 93 ? -1.261 19.682 6.617 1.00 18.87 1135 LEU A CA 1
ATOM 1314 C C . LEU A 1 93 ? -2.539 19.771 5.788 1.00 19.94 1135 LEU A C 1
ATOM 1315 O O . LEU A 1 93 ? -3.633 19.517 6.292 1.00 19.31 1135 LEU A O 1
ATOM 1331 N N . GLY A 1 94 ? -2.393 20.131 4.517 1.00 18.89 1136 GLY A N 1
ATOM 1332 C CA . GLY A 1 94 ? -3.532 20.302 3.635 1.00 19.59 1136 GLY A CA 1
ATOM 1333 C C . GLY A 1 94 ? -4.408 19.067 3.526 1.00 19.50 1136 GLY A C 1
ATOM 1334 O O . GLY A 1 94 ? -5.620 19.144 3.7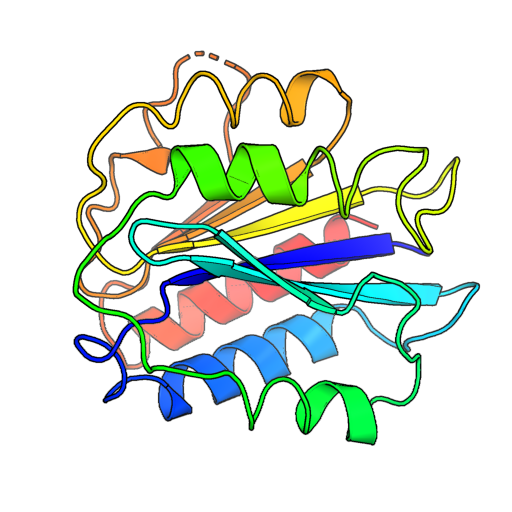15 1.00 19.67 1136 GLY A O 1
ATOM 1338 N N . THR A 1 95 ? -3.801 17.925 3.219 1.00 17.59 1137 THR A N 1
ATOM 1339 C CA . THR A 1 95 ? -4.564 16.694 3.044 1.00 18.13 1137 THR A CA 1
ATOM 1340 C C . THR A 1 95 ? -5.083 16.194 4.390 1.00 16.87 1137 THR A C 1
ATOM 1341 O O . THR A 1 95 ? -6.102 15.509 4.457 1.00 16.11 1137 THR A O 1
ATOM 1352 N N . ALA A 1 96 ? -4.382 16.546 5.462 1.00 16.79 1138 ALA A N 1
ATOM 1353 C CA . ALA A 1 96 ? -4.815 16.180 6.805 1.00 18.79 1138 ALA A CA 1
ATOM 1354 C C . ALA A 1 96 ? -6.138 16.865 7.142 1.00 18.84 1138 ALA A C 1
ATOM 1355 O O . ALA A 1 96 ? -7.073 16.224 7.622 1.00 18.31 1138 ALA A O 1
ATOM 1362 N N . VAL A 1 97 ? -6.208 18.167 6.879 1.00 17.54 1139 VAL A N 1
ATOM 1363 C CA . VAL A 1 97 ? -7.424 18.940 7.112 1.00 17.59 1139 VAL A CA 1
ATOM 1364 C C . VAL A 1 97 ? -8.597 18.343 6.341 1.00 17.61 1139 VAL A C 1
ATOM 1365 O O . VAL A 1 97 ? -9.688 18.172 6.884 1.00 18.30 1139 VAL A O 1
ATOM 1378 N N . THR A 1 98 ? -8.367 18.029 5.070 1.00 17.50 1140 THR A N 1
ATOM 1379 C CA . THR A 1 98 ? -9.402 17.441 4.229 1.00 17.93 1140 THR A CA 1
ATOM 1380 C C . THR A 1 98 ? -9.889 16.108 4.788 1.00 16.18 1140 THR A C 1
ATOM 1381 O O . THR A 1 98 ? -11.090 15.861 4.853 1.00 14.18 1140 THR A O 1
ATOM 1392 N N . THR A 1 99 ? -8.952 15.253 5.185 1.00 17.91 1141 THR A N 1
ATOM 1393 C CA . THR A 1 99 ? -9.290 13.925 5.683 1.00 19.98 1141 THR A CA 1
ATOM 1394 C C . THR A 1 99 ? -10.034 14.007 7.014 1.00 20.55 1141 THR A C 1
ATOM 1395 O O . THR A 1 99 ? -11.012 13.291 7.228 1.00 21.67 1141 THR A O 1
ATOM 1406 N N . ALA A 1 100 ? -9.568 14.878 7.904 1.00 20.23 1142 ALA A N 1
ATOM 1407 C CA . ALA A 1 100 ? -10.221 15.068 9.196 1.00 22.00 1142 ALA A CA 1
ATOM 1408 C C . ALA A 1 100 ? -11.644 15.581 9.003 1.00 21.32 1142 ALA A C 1
ATOM 1409 O O . ALA A 1 100 ? -12.562 15.185 9.718 1.00 19.86 1142 ALA A O 1
ATOM 1416 N N . HIS A 1 101 ? -11.820 16.464 8.028 1.00 22.26 1143 HIS A N 1
ATOM 1417 C CA . HIS A 1 101 ? -13.137 16.999 7.707 1.00 22.30 1143 HIS A CA 1
ATOM 1418 C C . HIS A 1 101 ? -14.054 15.895 7.192 1.00 20.37 1143 HIS A C 1
ATOM 1419 O O . HIS A 1 101 ? -15.143 15.681 7.722 1.00 18.79 1143 HIS A O 1
ATOM 1433 N N . ARG A 1 102 ? -13.594 15.183 6.171 1.00 21.80 1144 ARG A N 1
ATOM 1434 C CA A ARG A 1 102 ? -14.419 14.192 5.489 0.51 22.76 1144 ARG A CA 1
ATOM 1435 C CA B ARG A 1 102 ? -14.421 14.192 5.490 0.49 22.75 1144 ARG A CA 1
ATOM 1436 C C . ARG A 1 102 ? -14.766 12.993 6.371 1.00 21.96 1144 ARG A C 1
ATOM 1437 O O . ARG A 1 102 ? -15.873 12.459 6.291 1.00 20.65 1144 ARG A O 1
ATOM 1472 N N . TYR A 1 103 ? -13.826 12.574 7.214 1.00 21.72 1145 TYR A N 1
ATOM 1473 C CA . TYR A 1 103 ? -13.987 11.327 7.963 1.00 22.44 1145 TYR A CA 1
ATOM 1474 C C . TYR A 1 103 ? -14.172 11.453 9.482 1.00 19.50 1145 TYR A C 1
ATOM 1475 O O . TYR A 1 103 ? -14.507 10.464 10.131 1.00 20.08 1145 TYR A O 1
ATOM 1493 N N . LEU A 1 104 ? -13.978 12.643 10.051 1.00 17.42 1146 LEU A N 1
ATOM 1494 C CA . LEU A 1 104 ? -14.078 12.800 11.508 1.00 16.70 1146 LEU A CA 1
ATOM 1495 C C . LEU A 1 104 ? -15.006 13.928 11.965 1.00 16.81 1146 LEU A C 1
ATOM 1496 O O . LEU A 1 104 ? -15.567 13.852 13.062 1.00 17.41 1146 LEU A O 1
ATOM 1512 N N . LEU A 1 105 ? -15.171 14.962 11.143 1.00 15.08 1147 LEU A N 1
ATOM 1513 C CA . LEU A 1 105 ? -15.981 16.120 11.529 1.00 16.25 1147 LEU A CA 1
ATOM 1514 C C . LEU A 1 105 ? -17.202 16.343 10.638 1.00 17.54 1147 LEU A C 1
ATOM 1515 O O . LEU A 1 105 ? -18.044 17.188 10.944 1.00 16.38 1147 LEU A O 1
ATOM 1531 N N . ALA A 1 106 ? -17.309 15.589 9.548 1.00 19.70 1148 ALA A N 1
ATOM 1532 C CA . ALA A 1 106 ? -18.467 15.703 8.666 1.00 22.75 1148 ALA A CA 1
ATOM 1533 C C . ALA A 1 106 ? -19.719 15.201 9.374 1.00 24.12 1148 ALA A C 1
ATOM 1534 O O . ALA A 1 106 ? -19.634 14.419 10.318 1.00 21.63 1148 ALA A O 1
ATOM 1541 N N . SER A 1 107 ? -20.880 15.651 8.906 1.00 25.35 1149 SER A N 1
ATOM 1542 C CA . SER A 1 107 ? -22.151 15.309 9.536 1.00 26.88 1149 SER A CA 1
ATOM 1543 C C . SER A 1 107 ? -22.378 13.799 9.599 1.00 26.54 1149 SER A C 1
ATOM 1544 O O . SER A 1 107 ? -23.079 13.309 10.483 1.00 27.35 1149 SER A O 1
ATOM 1552 N N . ASN A 1 108 ? -21.774 13.069 8.667 1.00 25.53 1150 ASN A N 1
ATOM 1553 C CA . ASN A 1 108 ? -21.934 11.621 8.596 1.00 27.85 1150 ASN A CA 1
ATOM 1554 C C . ASN A 1 108 ? -20.810 10.862 9.304 1.00 27.46 1150 ASN A C 1
ATOM 1555 O O . ASN A 1 108 ? -20.818 9.634 9.348 1.00 27.63 1150 ASN A O 1
ATOM 1566 N N . ALA A 1 109 ? -19.846 11.591 9.857 1.00 25.90 1151 ALA A N 1
ATOM 1567 C CA . ALA A 1 109 ? -18.696 10.962 10.500 1.00 25.74 1151 ALA A CA 1
ATOM 1568 C C . ALA A 1 109 ? -19.097 10.280 11.811 1.00 22.20 1151 ALA A C 1
ATOM 1569 O O . ALA A 1 109 ? -20.093 10.658 12.426 1.00 20.91 1151 ALA A O 1
ATOM 1576 N N . PRO A 1 110 ? -18.317 9.275 12.246 1.00 20.15 1152 PRO A N 1
ATOM 1577 C CA . PRO A 1 110 ? -18.639 8.547 13.482 1.00 19.88 1152 PRO A CA 1
ATOM 1578 C C . PRO A 1 110 ? -18.664 9.444 14.715 1.00 18.54 1152 PRO A C 1
ATOM 1579 O O . PRO A 1 110 ? -17.668 10.095 15.01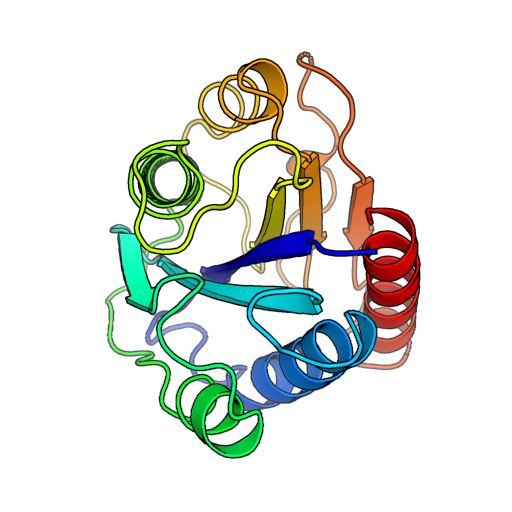8 1.00 19.77 1152 PRO A O 1
ATOM 1590 N N . GLY A 1 111 ? -19.794 9.475 15.413 1.00 16.04 1153 GLY A N 1
ATOM 1591 C CA . GLY A 1 111 ? -19.897 10.204 16.663 1.00 17.14 1153 GLY A CA 1
ATOM 1592 C C . GLY A 1 111 ? -20.173 11.688 16.507 1.00 16.17 1153 GLY A C 1
ATOM 1593 O O . GLY A 1 111 ? -20.365 12.384 17.499 1.00 14.78 1153 GLY A O 1
ATOM 1597 N N . ARG A 1 112 ? -20.188 12.181 15.273 1.00 18.76 1154 ARG A N 1
ATOM 1598 C CA . ARG A 1 112 ? -20.480 13.592 15.034 1.00 20.14 1154 ARG A CA 1
ATOM 1599 C C . ARG A 1 112 ? -21.937 13.888 15.368 1.00 22.66 1154 ARG A C 1
ATOM 1600 O O . ARG A 1 112 ? -22.844 13.242 14.848 1.00 23.61 1154 ARG A O 1
ATOM 1621 N N . ARG A 1 113 ? -22.152 14.874 16.234 1.00 22.91 1155 ARG A N 1
ATOM 1622 C CA . ARG A 1 113 ? -23.492 15.237 16.679 1.00 24.29 1155 ARG A CA 1
ATOM 1623 C C . ARG A 1 113 ? -23.990 16.489 15.965 1.00 27.94 1155 ARG A C 1
ATOM 1624 O O . ARG A 1 113 ? -23.274 17.483 15.861 1.00 23.91 1155 ARG A O 1
ATOM 1645 N N . GLN A 1 114 ? -25.222 16.435 15.473 1.00 36.84 1156 GLN A N 1
ATOM 1646 C CA . GLN A 1 114 ? -25.825 17.593 14.828 1.00 43.81 1156 GLN A CA 1
ATOM 1647 C C . GLN A 1 114 ? -26.269 18.596 15.886 1.00 39.36 1156 GLN A C 1
ATOM 1648 O O . GLN A 1 114 ? -26.509 18.228 17.036 1.00 37.03 1156 GLN A O 1
ATOM 1662 N N . GLN A 1 115 ? -26.363 19.862 15.488 1.00 38.51 1157 GLN A N 1
ATOM 1663 C CA . GLN A 1 115 ? -26.668 20.963 16.402 1.00 39.20 1157 GLN A CA 1
ATOM 1664 C C . GLN A 1 115 ? -25.618 21.078 17.511 1.00 35.51 1157 GLN A C 1
ATOM 1665 O O . GLN A 1 115 ? -25.872 21.675 18.557 1.00 37.31 1157 GLN A O 1
ATOM 1679 N N . VAL A 1 116 ? -24.436 20.514 17.269 1.00 29.87 1158 VAL A N 1
ATOM 1680 C CA . VAL A 1 116 ? -23.301 20.650 18.180 1.00 24.79 1158 VAL A CA 1
ATOM 1681 C C . VAL A 1 116 ? -22.134 21.295 17.433 1.00 23.91 1158 VAL A C 1
ATOM 1682 O O . VAL A 1 116 ? -21.832 20.898 16.310 1.00 23.79 1158 VAL A O 1
ATOM 1695 N N . PRO A 1 117 ? -21.480 22.299 18.044 1.00 24.12 1159 PRO A N 1
ATOM 1696 C CA . PRO A 1 117 ? -20.336 22.924 17.370 1.00 24.38 1159 PRO A CA 1
ATOM 1697 C C . PRO A 1 117 ? -19.191 21.949 17.112 1.00 24.34 1159 PRO A C 1
ATOM 1698 O O . PRO A 1 117 ? -18.808 21.204 18.016 1.00 24.56 1159 PRO A O 1
ATOM 1709 N N . GLY A 1 118 ? -18.660 21.963 15.892 1.00 22.30 1160 GLY A N 1
ATOM 1710 C CA . GLY A 1 118 ? -17.499 21.166 15.537 1.00 21.64 1160 GLY A CA 1
ATOM 1711 C C . GLY A 1 118 ? -16.259 22.036 15.466 1.00 20.75 1160 GLY A C 1
ATOM 1712 O O . GLY A 1 118 ? -16.298 23.129 14.900 1.00 22.37 1160 GLY A O 1
ATOM 1716 N N . VAL A 1 119 ? -15.159 21.553 16.041 1.00 16.88 1161 VAL A N 1
ATOM 1717 C CA . VAL A 1 119 ? -13.914 22.311 16.091 1.00 15.40 1161 VAL A CA 1
ATOM 1718 C C . VAL A 1 119 ? -12.744 21.472 15.600 1.00 17.57 1161 VAL A C 1
ATOM 1719 O O . VAL A 1 119 ? -12.582 20.317 15.999 1.00 17.31 1161 VAL A O 1
ATOM 1732 N N . MET A 1 120 ? -11.932 22.071 14.735 1.00 16.94 1162 MET A N 1
ATOM 1733 C CA . MET A 1 120 ? -10.716 21.444 14.240 1.00 15.52 1162 MET A CA 1
ATOM 1734 C C . MET A 1 120 ? -9.506 22.206 14.768 1.00 15.99 1162 MET A C 1
ATOM 1735 O O . MET A 1 120 ? -9.320 23.382 14.458 1.00 15.62 1162 MET A O 1
ATOM 1749 N N . VAL A 1 121 ? -8.694 21.533 15.576 1.00 16.65 1163 VAL A N 1
ATOM 1750 C CA . VAL A 1 121 ? -7.521 22.151 16.186 1.00 17.32 1163 VAL A CA 1
ATOM 1751 C C . VAL A 1 121 ? -6.252 21.664 15.498 1.00 18.08 1163 VAL A C 1
ATOM 1752 O O . VAL A 1 121 ? -5.972 20.466 15.476 1.00 18.62 1163 VAL A O 1
ATOM 1765 N N . LEU A 1 122 ? -5.486 22.605 14.951 1.00 18.32 1164 LEU A N 1
ATOM 1766 C CA . LEU A 1 122 ? -4.292 22.284 14.173 1.00 18.96 1164 LEU A CA 1
ATOM 1767 C C . LEU A 1 122 ? -3.008 22.534 14.958 1.00 19.92 1164 LEU A C 1
ATOM 1768 O O . LEU A 1 122 ? -2.751 23.651 15.404 1.00 20.74 1164 LEU A O 1
ATOM 1784 N N . LEU A 1 123 ? -2.207 21.485 15.124 1.00 19.07 1165 LEU A N 1
ATOM 1785 C CA . LEU A 1 123 ? -0.866 21.620 15.683 1.00 20.51 1165 LEU A CA 1
ATOM 1786 C C . LEU A 1 123 ? 0.156 21.600 14.551 1.00 20.38 1165 LEU A C 1
ATOM 1787 O O . LEU A 1 123 ? 0.170 20.677 13.738 1.00 19.96 1165 LEU A O 1
ATOM 1803 N N . VAL A 1 124 ? 1.007 22.621 14.506 1.00 20.26 1166 VAL A N 1
ATOM 1804 C CA . VAL A 1 124 ? 2.006 22.763 13.450 1.00 20.92 1166 VAL A CA 1
ATOM 1805 C C . VAL A 1 124 ? 3.372 23.071 14.058 1.00 19.86 1166 VAL A C 1
ATOM 1806 O O . VAL A 1 124 ? 3.470 23.869 14.990 1.00 18.99 1166 VAL A O 1
ATOM 1819 N N . ASP A 1 125 ? 4.418 22.440 13.529 1.00 21.19 1167 ASP A N 1
ATOM 1820 C CA . ASP A 1 125 ? 5.766 22.593 14.078 1.00 24.45 1167 ASP A CA 1
ATOM 1821 C C . ASP A 1 125 ? 6.842 22.687 12.996 1.00 25.50 1167 ASP A C 1
ATOM 1822 O O . ASP A 1 125 ? 8.035 22.586 13.289 1.00 26.11 1167 ASP A O 1
ATOM 1831 N N . GLU A 1 126 ? 6.416 22.880 11.751 1.00 26.60 1168 GLU A N 1
ATOM 1832 C CA . GLU A 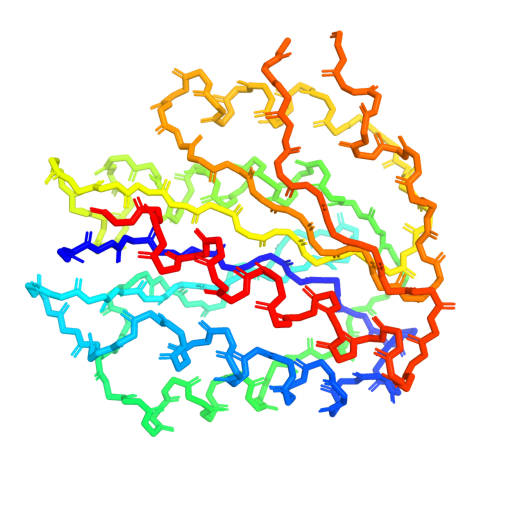1 126 ? 7.337 23.044 10.629 1.00 30.38 1168 GLU A CA 1
ATOM 1833 C C . GLU A 1 126 ? 6.746 23.994 9.597 1.00 26.89 1168 GLU A C 1
ATOM 1834 O O . GLU A 1 126 ? 5.527 24.119 9.505 1.00 26.60 1168 GLU A O 1
ATOM 1846 N N . PRO A 1 127 ? 7.606 24.671 8.816 1.00 25.76 1169 PRO A N 1
ATOM 1847 C CA . PRO A 1 127 ? 7.093 25.452 7.688 1.00 25.54 1169 PRO A CA 1
ATOM 1848 C C . PRO A 1 127 ? 6.225 24.590 6.779 1.00 26.73 1169 PRO A C 1
ATOM 1849 O O . PRO A 1 127 ? 6.589 23.453 6.478 1.00 26.47 1169 PRO A O 1
ATOM 1860 N N . LEU A 1 128 ? 5.083 25.125 6.366 1.00 28.54 1170 LEU A N 1
ATOM 1861 C CA . LEU A 1 128 ? 4.098 24.350 5.623 1.00 29.97 1170 LEU A CA 1
ATOM 1862 C C . LEU A 1 128 ? 4.342 24.389 4.120 1.00 33.69 1170 LEU A C 1
ATOM 1863 O O . LEU A 1 128 ? 4.600 25.445 3.539 1.00 34.06 1170 LEU A O 1
ATOM 1879 N N . ARG A 1 129 ? 4.258 23.210 3.512 1.00 35.71 1171 ARG A N 1
ATOM 1880 C CA . ARG A 1 129 ? 4.406 23.037 2.074 1.00 38.38 1171 ARG A CA 1
ATOM 1881 C C . ARG A 1 129 ? 3.056 22.636 1.492 1.00 39.55 1171 ARG A C 1
ATOM 1882 O O . ARG A 1 129 ? 2.242 22.015 2.176 1.00 41.36 1171 ARG A O 1
ATOM 1903 N N . GLY A 1 130 ? 2.815 22.991 0.236 1.00 38.64 1172 GLY A N 1
ATOM 1904 C CA . GLY A 1 130 ? 1.559 22.658 -0.411 1.00 38.77 1172 GLY A CA 1
ATOM 1905 C C . GLY A 1 130 ? 0.428 23.557 0.053 1.00 39.23 1172 GLY A C 1
ATOM 1906 O O . GLY A 1 130 ? 0.605 24.374 0.957 1.00 41.43 1172 GLY A O 1
ATOM 1910 N N . ASP A 1 131 ? -0.740 23.400 -0.559 1.00 36.55 1173 ASP A N 1
ATOM 1911 C CA . ASP A 1 131 ? -1.870 24.278 -0.282 1.00 34.80 1173 ASP A CA 1
ATOM 1912 C C . ASP A 1 131 ? -2.612 23.882 0.990 1.00 30.33 1173 ASP A C 1
ATOM 1913 O O . ASP A 1 131 ? -2.985 22.724 1.175 1.00 29.40 1173 ASP A O 1
ATOM 1922 N N . ILE A 1 132 ? -2.819 24.866 1.859 1.00 28.34 1174 ILE A N 1
ATOM 1923 C CA . ILE A 1 132 ? -3.598 24.692 3.079 1.00 28.59 1174 ILE A CA 1
ATOM 1924 C C . ILE A 1 132 ? -4.838 25.581 3.042 1.00 27.38 1174 ILE A C 1
ATOM 1925 O O . ILE A 1 132 ? -5.804 25.353 3.770 1.00 23.78 1174 ILE A O 1
ATOM 1941 N N . LEU A 1 133 ? -4.799 26.590 2.178 1.00 29.37 1175 LEU A N 1
ATOM 1942 C CA . LEU A 1 133 ? -5.872 27.569 2.063 1.00 32.17 1175 LEU A CA 1
ATOM 1943 C C . LEU A 1 133 ? -7.203 26.933 1.672 1.00 26.75 1175 LEU A C 1
ATOM 1944 O O . LEU A 1 133 ? -8.236 27.208 2.281 1.00 23.82 1175 LEU A O 1
ATOM 1960 N N . SER A 1 134 ? -7.173 26.085 0.650 1.00 25.07 1176 SER A N 1
ATOM 1961 C CA . SER A 1 134 ? -8.395 25.498 0.113 1.00 26.28 1176 SER A CA 1
ATOM 1962 C C . SER A 1 134 ? -9.064 24.521 1.097 1.00 25.58 1176 SER A C 1
ATOM 1963 O O . SER A 1 134 ? -10.272 24.608 1.317 1.00 25.97 1176 SER A O 1
ATOM 1971 N N . PRO A 1 135 ? -8.292 23.594 1.695 1.00 23.69 1177 PRO A N 1
ATOM 1972 C CA . PRO A 1 135 ? -8.887 22.706 2.706 1.00 24.18 1177 PRO A CA 1
ATOM 1973 C C . PRO A 1 135 ? -9.490 23.450 3.900 1.00 23.06 1177 PRO A C 1
ATOM 1974 O O . PRO A 1 135 ? -10.601 23.140 4.328 1.00 23.80 1177 PRO A O 1
ATOM 1985 N N . ILE A 1 136 ? -8.755 24.421 4.428 1.00 21.32 1178 ILE A N 1
ATOM 1986 C CA . ILE A 1 136 ? -9.195 25.176 5.598 1.00 20.43 1178 ILE A CA 1
ATOM 1987 C C . ILE A 1 136 ? -10.439 26.008 5.301 1.00 21.29 1178 ILE A C 1
ATOM 1988 O O . ILE A 1 136 ? -11.360 26.069 6.114 1.00 20.04 1178 ILE A O 1
ATOM 2004 N N . ARG A 1 137 ? -10.456 26.658 4.142 1.00 22.78 1179 ARG A N 1
ATOM 2005 C CA . ARG A 1 137 ? -11.606 27.460 3.736 1.00 23.94 1179 ARG A CA 1
ATOM 2006 C C . ARG A 1 137 ? -12.847 26.581 3.617 1.00 24.91 1179 ARG A C 1
ATOM 2007 O O . ARG A 1 137 ? -13.936 26.965 4.040 1.00 24.41 1179 ARG A O 1
ATOM 2028 N N A GLU A 1 138 ? -12.683 25.392 3.047 0.58 26.01 1180 GLU A N 1
ATOM 2029 N N B GLU A 1 138 ? -12.652 25.401 3.038 0.42 26.14 1180 GLU A N 1
ATOM 2030 C CA A GLU A 1 138 ? -13.817 24.493 2.864 0.58 27.60 1180 GLU A CA 1
ATOM 2031 C CA B GLU A 1 138 ? -13.711 24.417 2.841 0.42 27.86 1180 GLU A CA 1
ATOM 2032 C C A GLU A 1 138 ? -14.310 23.963 4.208 0.58 27.89 1180 GLU A C 1
ATOM 2033 C C B GLU A 1 138 ? -14.278 23.947 4.178 0.42 27.88 1180 GLU A C 1
ATOM 2034 O O A GLU A 1 138 ? -15.508 23.754 4.392 0.58 28.12 1180 GLU A O 1
ATOM 2035 O O B GLU A 1 138 ? -15.488 23.780 4.329 0.42 28.16 1180 GLU A O 1
ATOM 2058 N N . ALA A 1 139 ? -13.392 23.749 5.147 1.00 26.93 1181 ALA A N 1
ATOM 2059 C CA . ALA A 1 139 ? -13.785 23.316 6.482 1.00 26.36 1181 ALA A CA 1
ATOM 2060 C C . ALA A 1 139 ? -14.618 24.401 7.157 1.00 24.91 1181 ALA A C 1
ATOM 2061 O O . ALA A 1 139 ? -15.642 24.117 7.779 1.00 24.36 1181 ALA A O 1
ATOM 2068 N N . GLN A 1 140 ? -14.178 25.646 7.015 1.00 24.82 1182 GLN A N 1
ATOM 2069 C CA . GLN A 1 140 ? -14.893 26.782 7.581 1.00 26.77 1182 GLN A CA 1
ATOM 2070 C C . GLN A 1 140 ? -16.268 26.954 6.946 1.00 26.56 1182 GLN A C 1
ATOM 2071 O O . GLN A 1 140 ? -17.251 27.222 7.637 1.00 26.12 1182 GLN A O 1
ATOM 2085 N N . THR A 1 141 ? -16.331 26.802 5.628 1.00 26.30 1183 THR A N 1
ATOM 2086 C CA . THR A 1 141 ? -17.577 26.989 4.892 1.00 27.18 1183 THR A CA 1
ATOM 2087 C C . THR A 1 141 ? -18.613 25.949 5.308 1.00 27.43 1183 THR A C 1
ATOM 2088 O O . THR A 1 141 ? -19.810 26.233 5.339 1.00 27.05 1183 THR A O 1
ATOM 2099 N N . SER A 1 142 ? -18.146 24.748 5.638 1.00 28.44 1184 SER A N 1
ATOM 2100 C CA . SER A 1 142 ? -19.036 23.672 6.060 1.00 30.28 1184 SER A CA 1
ATOM 2101 C C . SER A 1 142 ? -19.532 23.880 7.492 1.00 28.03 1184 SER A C 1
ATOM 2102 O O . SER A 1 142 ? -20.396 23.142 7.963 1.00 29.38 1184 SER A O 1
ATOM 2110 N N . GLY A 1 143 ? -18.976 24.875 8.180 1.00 25.89 1185 GLY A N 1
ATOM 2111 C CA . GLY A 1 143 ? -19.465 25.281 9.489 1.00 24.87 1185 GLY A CA 1
ATOM 2112 C C . GLY A 1 143 ? -18.546 24.962 10.657 1.00 23.36 1185 GLY A C 1
ATOM 2113 O O . GLY A 1 143 ? -18.909 25.191 11.812 1.00 22.04 1185 GLY A O 1
ATOM 2117 N N . LEU A 1 144 ? -17.357 24.447 10.364 1.00 23.26 1186 LEU A N 1
ATOM 2118 C CA . LEU A 1 144 ? -16.411 24.063 11.407 1.00 23.37 1186 LEU A CA 1
ATOM 2119 C C . LEU A 1 144 ? -15.558 25.242 11.857 1.00 23.22 1186 LEU A C 1
ATOM 2120 O O . LEU A 1 144 ? -15.169 26.079 11.045 1.00 23.47 1186 LEU A O 1
ATOM 2136 N N . LYS A 1 145 ? -15.268 25.297 13.155 1.00 22.42 1187 LYS A N 1
ATOM 2137 C CA . LYS A 1 145 ? -14.342 26.286 13.691 1.00 23.77 1187 LYS A CA 1
ATOM 2138 C C . LYS A 1 145 ? -12.926 25.734 13.609 1.00 22.00 1187 LYS A C 1
ATOM 2139 O O . LYS A 1 145 ? -12.658 24.622 14.064 1.00 22.31 1187 LYS A O 1
ATOM 2158 N N . VAL A 1 146 ? -12.026 26.513 13.022 1.00 19.59 1188 VAL A N 1
ATOM 2159 C CA . VAL A 1 146 ? -10.638 26.102 12.865 1.00 20.20 1188 VAL A CA 1
ATOM 2160 C C . VAL A 1 146 ? -9.753 26.950 13.771 1.00 20.73 1188 VAL A C 1
ATOM 2161 O O . VAL A 1 146 ? -9.830 28.178 13.757 1.00 21.81 1188 VAL A O 1
ATOM 2174 N N . MET A 1 147 ? -8.937 26.276 14.575 1.00 19.09 1189 MET A N 1
ATOM 2175 C CA . MET A 1 147 ? -7.966 26.933 15.439 1.00 19.33 1189 MET A CA 1
ATOM 2176 C C . MET A 1 147 ? -6.611 26.295 15.203 1.00 19.54 1189 MET A C 1
ATOM 2177 O O . MET A 1 147 ? -6.534 25.127 14.827 1.00 21.14 1189 MET A O 1
ATOM 2191 N N . ALA A 1 148 ? -5.546 27.051 15.433 1.00 20.30 1190 ALA A N 1
ATOM 2192 C CA . ALA A 1 148 ? -4.202 26.547 15.183 1.00 20.19 1190 ALA A CA 1
ATOM 2193 C C . ALA A 1 148 ? -3.215 26.957 16.263 1.00 21.71 1190 ALA A C 1
ATOM 2194 O O . ALA A 1 148 ? -3.143 28.123 16.654 1.00 23.04 1190 ALA A O 1
ATOM 2201 N N . LEU A 1 149 ? -2.458 25.974 16.735 1.00 21.38 1191 LEU A N 1
ATOM 2202 C CA . LEU A 1 149 ? -1.321 26.213 17.608 1.00 20.95 1191 LEU A CA 1
ATOM 2203 C C . LEU A 1 149 ? -0.046 25.970 16.821 1.00 19.58 1191 LEU A C 1
ATOM 2204 O O . LEU A 1 149 ? 0.227 24.846 16.401 1.00 19.28 1191 LEU A O 1
ATOM 2220 N N . SER A 1 150 ? 0.721 27.032 16.608 1.00 19.04 1192 SER A N 1
ATOM 2221 C CA . SER A 1 150 ? 2.004 26.927 15.933 1.00 20.71 1192 SER A CA 1
ATOM 2222 C C . SER A 1 150 ? 3.109 26.781 16.968 1.00 22.58 1192 SER A C 1
ATOM 2223 O O . SER A 1 150 ? 3.379 27.702 17.736 1.00 23.82 1192 SER A O 1
ATOM 2231 N N . LEU A 1 151 ? 3.732 25.609 16.989 1.00 22.53 1193 LEU A N 1
ATOM 2232 C CA . LEU A 1 151 ? 4.795 25.316 17.938 1.00 24.43 1193 LEU A CA 1
ATOM 2233 C C . LEU A 1 151 ? 6.125 25.849 17.424 1.00 25.27 1193 LEU A C 1
ATOM 2234 O O . LEU A 1 151 ? 6.230 26.260 16.266 1.00 23.09 1193 LEU A O 1
ATOM 2250 N N . VAL A 1 152 ? 7.134 25.849 18.291 1.00 26.77 1194 VAL A N 1
ATOM 2251 C CA . VAL A 1 152 ? 8.482 26.238 17.897 1.00 29.29 1194 VAL A CA 1
ATOM 2252 C C . VAL A 1 152 ? 8.926 25.390 16.710 1.00 27.45 1194 VAL A C 1
ATOM 2253 O O . VAL A 1 152 ? 8.790 24.166 16.721 1.00 26.71 1194 VAL A O 1
ATOM 2266 N N . GLY A 1 153 ? 9.448 26.058 15.687 1.00 26.37 1195 GLY A N 1
ATOM 2267 C CA . GLY A 1 153 ? 9.827 25.404 14.448 1.00 25.31 1195 GLY A CA 1
ATOM 2268 C C . GLY A 1 153 ? 8.924 25.832 13.308 1.00 25.01 1195 GLY A C 1
ATOM 2269 O O . GLY A 1 153 ? 9.349 25.882 12.158 1.00 25.66 1195 GLY A O 1
ATOM 2273 N N . ALA A 1 154 ? 7.675 26.152 13.630 1.00 24.66 1196 ALA A N 1
ATOM 2274 C CA . ALA A 1 154 ? 6.704 26.557 12.620 1.00 25.03 1196 ALA A CA 1
ATOM 2275 C C . ALA A 1 154 ? 6.949 27.987 12.147 1.00 25.33 1196 ALA A C 1
ATOM 2276 O O . ALA A 1 154 ? 7.617 28.768 12.822 1.00 25.28 1196 ALA A O 1
ATOM 2283 N N . ASP A 1 155 ? 6.411 28.312 10.976 1.00 25.41 1197 ASP A N 1
ATOM 2284 C CA . ASP A 1 155 ? 6.387 29.685 10.485 1.00 27.71 1197 ASP A CA 1
ATOM 2285 C C . ASP A 1 155 ? 5.087 30.335 10.955 1.00 27.34 1197 ASP A C 1
ATOM 2286 O O . ASP A 1 155 ? 4.013 29.987 10.464 1.00 24.70 1197 ASP A O 1
ATOM 2295 N N . PRO A 1 156 ? 5.177 31.284 11.903 1.00 30.32 1198 PRO A N 1
ATOM 2296 C CA . PRO A 1 156 ? 3.959 31.812 12.532 1.00 32.86 1198 PRO A CA 1
ATOM 2297 C C . PRO A 1 156 ? 3.040 32.598 11.595 1.00 34.69 1198 PRO A C 1
ATOM 2298 O O . PRO A 1 156 ? 1.887 32.838 11.953 1.00 36.79 1198 PRO A O 1
ATOM 2309 N N . GLU A 1 157 ? 3.530 32.980 10.419 1.00 33.20 1199 GLU A N 1
ATOM 2310 C CA . GLU A 1 157 ? 2.760 33.832 9.516 1.00 33.80 1199 GLU A CA 1
ATOM 2311 C C . GLU A 1 157 ? 1.878 33.044 8.551 1.00 30.50 1199 GLU A C 1
ATOM 2312 O O . GLU A 1 157 ? 0.899 33.573 8.027 1.00 29.42 1199 GLU A O 1
ATOM 2324 N N . GLN A 1 158 ? 2.218 31.781 8.323 1.00 29.51 1200 GLN A N 1
ATOM 2325 C CA . GLN A 1 158 ? 1.556 30.992 7.290 1.00 29.08 1200 GLN A CA 1
ATOM 2326 C C . GLN A 1 158 ? 0.058 30.826 7.532 1.00 29.46 1200 GLN A C 1
ATOM 2327 O O . GLN A 1 158 ? -0.744 31.006 6.616 1.00 29.59 1200 GLN A O 1
ATOM 2341 N N . LEU A 1 159 ? -0.319 30.488 8.759 1.00 30.08 1201 LEU A N 1
ATOM 2342 C CA . LEU A 1 159 ? -1.724 30.260 9.080 1.00 33.54 1201 LEU A CA 1
ATOM 2343 C C . LEU A 1 159 ? -2.455 31.558 9.413 1.00 35.04 1201 LEU A C 1
ATOM 2344 O O . LEU A 1 159 ? -3.646 31.545 9.724 1.00 34.90 1201 LEU A O 1
ATOM 2360 N N . ARG A 1 160 ? -1.742 32.677 9.332 1.00 36.33 1202 ARG A N 1
ATOM 2361 C CA . ARG A 1 160 ? -2.333 33.987 9.583 1.00 37.31 1202 ARG A CA 1
ATOM 2362 C C . ARG A 1 160 ? -2.691 34.694 8.278 1.00 38.88 1202 ARG A C 1
ATOM 2363 O O . ARG A 1 160 ? -3.514 35.610 8.267 1.00 38.77 1202 ARG A O 1
ATOM 2384 N N . ARG A 1 161 ? -2.073 34.258 7.183 1.00 41.28 1203 ARG A N 1
ATOM 2385 C CA . ARG A 1 161 ? -2.276 34.879 5.878 1.00 44.42 1203 ARG A CA 1
ATOM 2386 C C . ARG A 1 161 ? -3.093 33.981 4.953 1.00 46.01 1203 ARG A C 1
ATOM 2387 O O . ARG A 1 161 ? -2.661 33.656 3.846 1.00 45.29 1203 ARG A O 1
ATOM 2408 N N . LEU A 1 162 ? -4.272 33.584 5.423 1.00 48.14 1204 LEU A N 1
ATOM 2409 C CA . LEU A 1 162 ? -5.201 32.784 4.633 1.00 50.96 1204 LEU A CA 1
ATOM 2410 C C . LEU A 1 162 ? -6.399 33.630 4.218 1.00 55.18 1204 LEU A C 1
ATOM 2411 O O . LEU A 1 162 ? -7.452 33.587 4.856 1.00 56.91 1204 LEU A O 1
ATOM 2427 N N . ALA A 1 163 ? -6.224 34.401 3.149 1.00 57.11 1205 ALA A N 1
ATOM 2428 C CA . ALA A 1 163 ? -7.265 35.297 2.656 1.00 59.52 1205 ALA A CA 1
ATOM 2429 C C . ALA A 1 163 ? -7.457 35.126 1.153 1.00 62.58 1205 ALA A C 1
ATOM 2430 O O . ALA A 1 163 ? -7.947 34.095 0.695 1.00 64.14 1205 ALA A O 1
ATOM 2437 N N . THR A 1 166 ? -11.436 33.272 2.742 1.00 75.23 1208 THR A N 1
ATOM 2438 C CA . THR A 1 166 ? -11.703 32.524 3.966 1.00 74.83 1208 THR A CA 1
ATOM 2439 C C . THR A 1 166 ? -11.616 33.426 5.194 1.00 73.15 1208 THR A C 1
ATOM 2440 O O . THR A 1 166 ? -10.899 34.426 5.194 1.00 72.12 1208 THR A O 1
ATOM 2451 N N . ASP A 1 167 ? -12.350 33.057 6.239 1.00 73.16 1209 ASP A N 1
ATOM 2452 C CA . ASP A 1 167 ? -12.394 33.834 7.472 1.00 73.92 1209 ASP A CA 1
ATOM 2453 C C . ASP A 1 167 ? -11.093 33.694 8.260 1.00 70.32 1209 ASP A C 1
ATOM 2454 O O . ASP A 1 167 ? -10.341 32.742 8.052 1.00 69.39 1209 ASP A O 1
ATOM 2463 N N . PRO A 1 168 ? -10.820 34.646 9.168 1.00 67.78 1210 PRO A N 1
ATOM 2464 C CA . PRO A 1 168 ? -9.607 34.565 9.991 1.00 63.80 1210 PRO A CA 1
ATOM 2465 C C . PRO A 1 168 ? -9.630 33.402 10.983 1.00 55.93 1210 PRO A C 1
ATOM 2466 O O . PRO A 1 168 ? -10.693 33.029 11.478 1.00 55.61 1210 PRO A O 1
ATOM 2477 N N . ILE A 1 169 ? -8.455 32.845 11.259 1.00 48.46 1211 ILE A N 1
ATOM 2478 C CA . ILE A 1 169 ? -8.304 31.745 12.205 1.00 42.65 1211 ILE A CA 1
ATOM 2479 C C . ILE A 1 169 ? -7.814 32.258 13.547 1.00 36.17 1211 ILE A C 1
ATOM 2480 O O . ILE A 1 169 ? -7.049 33.219 13.608 1.00 34.78 1211 ILE A O 1
ATOM 2496 N N . GLN A 1 170 ? -8.253 31.611 14.620 1.00 33.74 1212 GLN A N 1
ATOM 2497 C CA . GLN A 1 170 ? -7.672 31.847 15.933 1.00 33.57 1212 GLN A CA 1
ATOM 2498 C C . GLN A 1 170 ? -6.309 31.167 16.002 1.00 32.91 1212 GLN A C 1
ATOM 2499 O O . GLN A 1 170 ? -6.220 29.950 16.169 1.00 33.85 1212 GLN A O 1
ATOM 2513 N N . ASN A 1 171 ? -5.254 31.963 15.854 1.00 30.22 1213 ASN A N 1
ATOM 2514 C CA . ASN A 1 171 ? -3.888 31.455 15.842 1.00 29.41 1213 ASN A CA 1
ATOM 2515 C C . ASN A 1 171 ? -3.164 31.733 17.147 1.00 25.99 1213 ASN A C 1
ATOM 2516 O O . ASN A 1 171 ? -3.336 32.789 17.753 1.00 25.64 1213 ASN A O 1
ATOM 2527 N N . PHE A 1 172 ? -2.349 30.772 17.567 1.00 24.41 1214 PHE A N 1
ATOM 2528 C CA . PHE A 1 172 ? -1.518 30.918 18.752 1.00 23.50 1214 PHE A CA 1
ATOM 2529 C C . PHE A 1 172 ? -0.132 30.377 18.439 1.00 24.45 1214 PHE A C 1
ATOM 2530 O O . PHE A 1 172 ? 0.005 29.280 17.898 1.00 25.12 1214 PHE A O 1
ATOM 2547 N N . PHE A 1 173 ? 0.890 31.158 18.772 1.00 24.27 1215 PHE A N 1
ATOM 2548 C CA . PHE A 1 173 ? 2.260 30.818 18.420 1.00 23.95 1215 PHE A CA 1
ATOM 2549 C C . PHE A 1 173 ? 3.156 30.753 19.649 1.00 24.73 1215 PHE A C 1
ATOM 2550 O O . PHE A 1 173 ? 3.246 31.710 20.420 1.00 23.26 1215 PHE A O 1
ATOM 2567 N N . ALA A 1 174 ? 3.805 29.606 19.827 1.00 26.64 1216 ALA A N 1
ATOM 2568 C CA . ALA A 1 174 ? 4.791 29.429 20.883 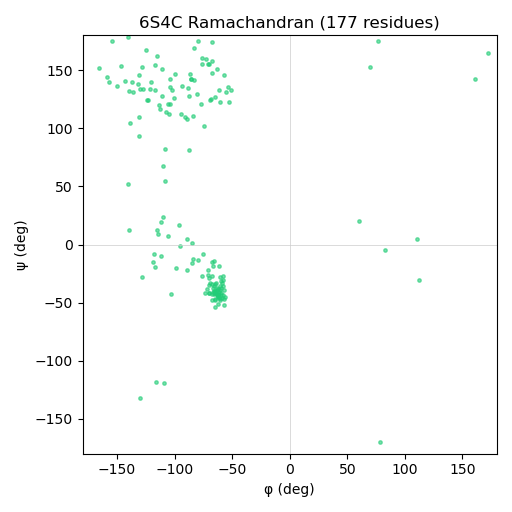1.00 30.28 1216 ALA A CA 1
ATOM 2569 C C . ALA A 1 174 ? 6.139 29.947 20.406 1.00 32.86 1216 ALA A C 1
ATOM 2570 O O . ALA A 1 174 ? 6.758 29.364 19.517 1.00 35.61 1216 ALA A O 1
ATOM 2577 N N . VAL A 1 175 ? 6.586 31.049 20.996 1.00 32.82 1217 VAL A N 1
ATOM 2578 C CA . VAL A 1 175 ? 7.841 31.674 20.595 1.00 32.97 1217 VAL A CA 1
ATOM 2579 C C . VAL A 1 175 ? 9.041 30.948 21.195 1.00 34.02 1217 VAL A C 1
ATOM 2580 O O . VAL A 1 175 ? 10.181 31.167 20.783 1.00 36.02 1217 VAL A O 1
ATOM 2593 N N . ASP A 1 176 ? 8.775 30.088 22.173 1.00 31.41 1218 ASP A N 1
ATOM 2594 C CA . ASP A 1 176 ? 9.793 29.205 22.726 1.00 30.90 1218 ASP A CA 1
ATOM 2595 C C . ASP A 1 176 ? 9.107 27.974 23.312 1.00 31.24 1218 ASP A C 1
ATOM 2596 O O . ASP A 1 176 ? 7.880 27.897 23.333 1.00 30.09 1218 ASP A O 1
ATOM 2605 N N . ASN A 1 177 ? 9.899 27.013 23.777 1.00 31.81 1219 ASN A N 1
ATOM 2606 C CA . ASN A 1 177 ? 9.359 25.775 24.330 1.00 32.70 1219 ASN A CA 1
ATOM 2607 C C . ASN A 1 177 ? 9.090 25.873 25.828 1.00 33.18 1219 ASN A C 1
ATOM 2608 O O . ASN A 1 177 ? 8.707 24.888 26.460 1.00 34.50 1219 ASN A O 1
ATOM 2619 N N . GLY A 1 178 ? 9.280 27.066 26.387 1.00 31.88 1220 GLY A N 1
ATOM 2620 C CA . GLY A 1 178 ? 9.08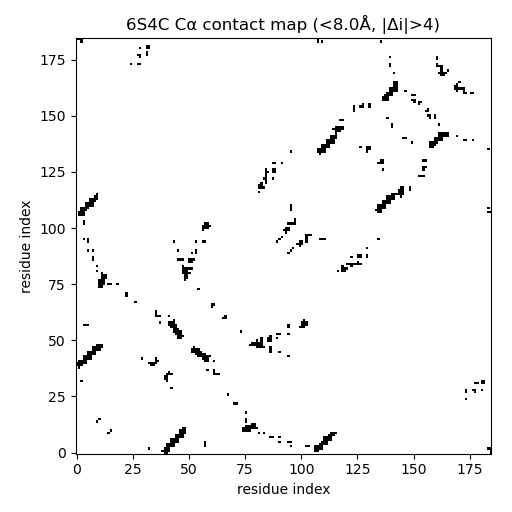6 27.295 27.809 1.00 30.28 1220 GLY A CA 1
ATOM 2621 C C . GLY A 1 178 ? 7.859 28.146 28.096 1.00 29.80 1220 GLY A C 1
ATOM 2622 O O . GLY A 1 178 ? 6.747 27.745 27.756 1.00 29.27 1220 GLY A O 1
ATOM 2626 N N . PRO A 1 179 ? 8.045 29.321 28.730 1.00 31.93 1221 PRO A N 1
ATOM 2627 C CA . PRO A 1 179 ? 6.891 30.176 29.039 1.00 31.84 1221 PRO A CA 1
ATOM 2628 C C . PRO A 1 179 ? 6.122 30.608 27.795 1.00 27.91 1221 PRO A C 1
ATOM 2629 O O . PRO A 1 179 ? 4.908 30.802 27.862 1.00 26.05 1221 PRO A O 1
ATOM 2640 N N . GLY A 1 180 ? 6.829 30.764 26.680 1.00 26.71 1222 GLY A N 1
ATOM 2641 C CA . GLY A 1 180 ? 6.198 31.104 25.418 1.00 25.01 1222 GLY A CA 1
ATOM 2642 C C . GLY A 1 180 ? 5.196 30.042 25.017 1.00 23.86 1222 GLY A C 1
ATOM 2643 O O . GLY A 1 180 ? 4.088 30.351 24.580 1.00 21.88 1222 GLY A O 1
ATOM 2647 N N . LEU A 1 181 ? 5.588 28.782 25.175 1.00 24.53 1223 LEU A N 1
ATOM 2648 C CA . LEU A 1 181 ? 4.699 27.664 24.882 1.00 23.41 1223 LEU A CA 1
ATOM 2649 C C . LEU A 1 181 ? 3.511 27.657 25.837 1.00 24.21 1223 LEU A C 1
ATOM 2650 O O . LEU A 1 181 ? 2.366 27.513 25.414 1.00 23.87 1223 LEU A O 1
ATOM 2666 N N . ASP A 1 182 ? 3.794 27.821 27.126 1.00 25.38 1224 ASP A N 1
ATOM 2667 C CA . ASP A 1 182 ? 2.755 27.804 28.153 1.00 26.48 1224 ASP A CA 1
ATOM 2668 C C . ASP A 1 182 ? 1.671 28.844 27.889 1.00 22.62 1224 ASP A C 1
ATOM 2669 O O . ASP A 1 182 ? 0.483 28.548 28.004 1.00 21.87 1224 ASP A O 1
ATOM 2678 N N . ARG A 1 183 ? 2.080 30.059 27.534 1.00 22.36 1225 ARG A N 1
ATOM 2679 C CA . ARG A 1 183 ? 1.125 31.127 27.251 1.00 23.77 1225 ARG A CA 1
ATOM 2680 C C . 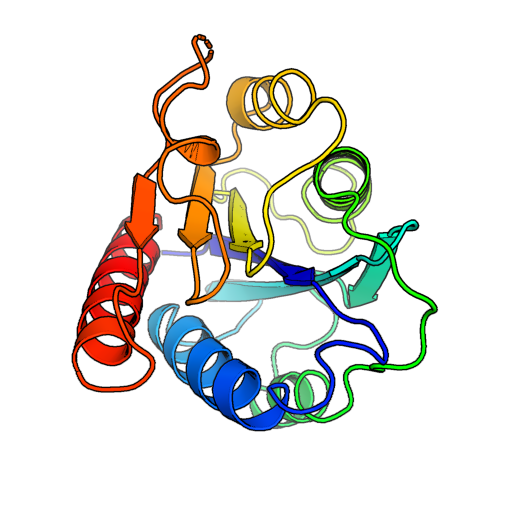ARG A 1 183 ? 0.235 30.785 26.060 1.00 21.77 1225 ARG A C 1
ATOM 2681 O O . ARG A 1 183 ? -0.977 30.997 26.101 1.00 21.49 1225 ARG A O 1
ATOM 2702 N N . ALA A 1 184 ? 0.840 30.258 25.001 1.00 21.46 1226 ALA A N 1
ATOM 2703 C CA . ALA A 1 184 ? 0.102 29.912 23.792 1.00 21.03 1226 ALA A CA 1
ATOM 2704 C C . ALA A 1 184 ? -0.942 28.838 24.080 1.00 21.25 1226 ALA A C 1
ATOM 2705 O O . ALA A 1 184 ? -2.089 28.938 23.644 1.00 22.77 1226 ALA A O 1
ATOM 2712 N N . VAL A 1 185 ? -0.533 27.811 24.818 1.00 19.94 1227 VAL A N 1
ATOM 2713 C CA . VAL A 1 185 ? -1.422 26.707 25.159 1.00 19.55 1227 VAL A CA 1
ATOM 2714 C C . VAL A 1 185 ? -2.569 27.188 26.044 1.00 20.77 1227 VAL A C 1
ATOM 2715 O O . VAL A 1 185 ? -3.716 26.785 25.857 1.00 19.47 1227 VAL A O 1
ATOM 2728 N N . SER A 1 186 ? -2.257 28.048 27.008 1.00 22.36 1228 SER A N 1
ATOM 2729 C CA . SER A 1 186 ? -3.282 28.608 27.881 1.00 25.52 1228 SER A CA 1
ATOM 2730 C C . SER A 1 186 ? -4.294 29.424 27.081 1.00 23.79 1228 SER A C 1
ATOM 2731 O O . SER A 1 186 ? -5.498 29.313 27.300 1.00 23.13 1228 SER A O 1
ATOM 2739 N N . ASP A 1 187 ? -3.802 30.238 26.152 1.00 24.46 1229 ASP A N 1
ATOM 2740 C CA . ASP A 1 187 ? -4.679 31.051 25.315 1.00 26.03 1229 ASP A CA 1
ATOM 2741 C C . ASP A 1 187 ? -5.594 30.177 24.461 1.00 25.86 1229 ASP A C 1
ATOM 2742 O O . ASP A 1 187 ? -6.783 30.463 24.321 1.00 27.52 1229 ASP A O 1
ATOM 2751 N N . LEU A 1 188 ? -5.041 29.113 23.889 1.00 23.57 1230 LEU A N 1
ATOM 2752 C CA . LEU A 1 188 ? -5.838 28.196 23.086 1.00 21.52 1230 LEU A CA 1
ATOM 2753 C C . LEU A 1 188 ? -6.851 27.460 23.957 1.00 20.56 1230 LEU A C 1
ATOM 2754 O O . LEU A 1 188 ? -7.976 27.212 23.531 1.00 20.79 1230 LEU A O 1
ATOM 2770 N N . ALA A 1 189 ? -6.446 27.113 25.175 1.00 21.08 1231 ALA A N 1
ATOM 2771 C CA . ALA A 1 189 ? -7.332 26.421 26.105 1.00 22.56 1231 ALA A CA 1
ATOM 2772 C C . ALA A 1 189 ? -8.557 27.277 26.419 1.00 24.67 1231 ALA A C 1
ATOM 2773 O O . ALA A 1 189 ? -9.677 26.772 26.490 1.00 24.15 1231 ALA A O 1
ATOM 2780 N N . VAL A 1 190 ? -8.340 28.576 26.604 1.00 26.25 1232 VAL A N 1
ATOM 2781 C CA . VAL A 1 190 ? -9.441 29.504 26.833 1.00 27.19 1232 VAL A CA 1
ATOM 2782 C C . VAL A 1 190 ? -10.323 29.577 25.591 1.00 27.15 1232 VAL A C 1
ATOM 2783 O O . VAL A 1 190 ? -11.549 29.611 25.692 1.00 26.53 1232 VAL A O 1
ATOM 2796 N N . ALA A 1 191 ? -9.690 29.596 24.421 1.00 26.92 1233 ALA A N 1
ATOM 2797 C CA . ALA A 1 191 ? -10.410 29.692 23.156 1.00 27.91 1233 ALA A CA 1
ATOM 2798 C C . ALA A 1 191 ? -11.302 28.474 22.928 1.00 29.50 1233 ALA A C 1
ATOM 2799 O O . ALA A 1 191 ? -12.407 28.599 22.402 1.00 29.97 1233 ALA A O 1
ATOM 2806 N N . LEU A 1 192 ? -10.817 27.300 23.321 1.00 30.75 1234 LEU A N 1
ATOM 2807 C CA . LEU A 1 192 ? -11.592 26.069 23.203 1.00 30.90 1234 LEU A CA 1
ATOM 2808 C C . LEU A 1 192 ? -12.810 26.085 24.117 1.00 34.25 1234 LEU A C 1
ATOM 2809 O O . LEU A 1 192 ? -13.893 25.647 23.730 1.00 34.30 1234 LEU A O 1
ATOM 2825 N N . CYS A 1 193 ? -12.623 26.584 25.335 1.00 37.18 1235 CYS A N 1
ATOM 2826 C CA . CYS A 1 193 ? -13.710 26.683 26.301 1.00 41.40 1235 CYS A CA 1
ATOM 2827 C C . CYS A 1 193 ? -14.850 27.546 25.764 1.00 42.59 1235 CYS A C 1
ATOM 2828 O O . CYS A 1 193 ? -16.020 27.294 26.051 1.00 44.15 1235 CYS A O 1
ATOM 2836 N N . GLN A 1 194 ? -14.500 28.554 24.971 1.00 42.88 1236 GLN A N 1
ATOM 2837 C CA . GLN A 1 194 ? -15.477 29.500 24.444 1.00 44.28 1236 GLN A CA 1
ATOM 2838 C C . GLN A 1 194 ? -16.156 28.996 23.172 1.00 47.39 1236 GLN A C 1
ATOM 2839 O O . GLN A 1 194 ? -17.188 29.527 22.764 1.00 48.21 1236 GLN A O 1
ATOM 2853 N N . ALA A 1 195 ? -15.575 27.976 22.547 1.00 49.68 1237 ALA A N 1
ATOM 2854 C CA . ALA A 1 195 ? -16.081 27.470 21.273 1.00 51.30 1237 ALA A CA 1
ATOM 2855 C C . ALA A 1 195 ? -17.410 26.738 21.432 1.00 53.15 1237 ALA A C 1
ATOM 2856 O O . ALA A 1 195 ? -18.163 26.593 20.469 1.00 52.21 1237 ALA A O 1
ATOM 2863 N N . ALA A 1 196 ? -17.690 26.273 22.645 1.00 55.90 1238 ALA A N 1
ATOM 2864 C CA . ALA A 1 196 ? -18.930 25.557 22.920 1.00 58.31 1238 ALA A CA 1
ATOM 2865 C C . ALA A 1 196 ? -20.103 26.526 23.023 1.00 59.33 1238 ALA A C 1
ATOM 2866 O O . ALA A 1 196 ? -21.262 26.114 23.028 1.00 60.18 1238 ALA A O 1
#

Radius of gyration: 14.81 Å; Cα contacts (8 Å, |Δi|>4): 387; chains: 1; bounding box: 38×30×32 Å